Protein AF-F3QP05-F1 (afdb_monomer_lite)

Organism: NCBI:txid762966

Structure (mmCIF, N/CA/C/O backbone):
data_AF-F3QP05-F1
#
_entry.id   AF-F3QP05-F1
#
loop_
_atom_site.group_PDB
_atom_site.id
_atom_site.type_symbol
_atom_site.label_atom_id
_atom_site.label_alt_id
_atom_site.label_comp_id
_atom_site.label_asym_id
_atom_site.label_entity_id
_atom_site.label_seq_id
_atom_site.pdbx_PDB_ins_code
_atom_site.Cartn_x
_atom_site.Cartn_y
_atom_site.Cartn_z
_atom_site.occupancy
_atom_site.B_iso_or_equiv
_atom_site.auth_seq_id
_atom_site.auth_comp_id
_atom_site.auth_asym_id
_atom_site.auth_atom_id
_atom_site.pdbx_PDB_model_num
ATOM 1 N N . MET A 1 1 ? -35.808 9.233 -43.510 1.00 58.47 1 MET A N 1
ATOM 2 C CA . MET A 1 1 ? -35.185 8.151 -44.309 1.00 58.47 1 MET A CA 1
ATOM 3 C C . MET A 1 1 ? -33.652 8.152 -44.242 1.00 58.47 1 MET A C 1
ATOM 5 O O . MET A 1 1 ? -33.121 7.164 -43.761 1.00 58.47 1 MET A O 1
ATOM 9 N N . ARG A 1 2 ? -32.927 9.233 -44.600 1.00 63.34 2 ARG A N 1
ATOM 10 C CA . ARG A 1 2 ? -31.436 9.272 -44.583 1.00 63.34 2 ARG A CA 1
ATOM 11 C C . ARG A 1 2 ? -30.768 8.921 -43.237 1.00 63.34 2 ARG A C 1
ATOM 13 O O . ARG A 1 2 ? -29.932 8.033 -43.202 1.00 63.34 2 ARG A O 1
ATOM 20 N N . LYS A 1 3 ? -31.208 9.514 -42.117 1.00 71.06 3 LYS A N 1
ATOM 21 C CA . LYS A 1 3 ? -30.628 9.239 -40.780 1.00 71.06 3 LYS A CA 1
ATOM 22 C C . LYS A 1 3 ? -30.761 7.779 -40.318 1.00 71.06 3 LYS A C 1
ATOM 24 O O . LYS A 1 3 ? -29.898 7.287 -39.605 1.00 71.06 3 LYS A O 1
ATOM 29 N N . LEU A 1 4 ? -31.840 7.091 -40.701 1.00 75.88 4 LEU A N 1
ATOM 30 C CA . LEU A 1 4 ? -32.051 5.690 -40.323 1.00 75.88 4 LEU A CA 1
ATOM 31 C C . LEU A 1 4 ? -31.128 4.760 -41.121 1.00 75.88 4 LEU A C 1
ATOM 33 O O . LEU A 1 4 ? -30.569 3.829 -40.553 1.00 75.88 4 LEU A O 1
ATOM 37 N N . ALA A 1 5 ? -30.926 5.050 -42.409 1.00 83.38 5 ALA A N 1
ATOM 38 C CA . ALA A 1 5 ? -29.992 4.312 -43.254 1.00 83.38 5 ALA A CA 1
ATOM 39 C C . ALA A 1 5 ? -28.542 4.447 -42.754 1.00 83.38 5 ALA A C 1
ATOM 41 O O . ALA A 1 5 ? -27.845 3.441 -42.647 1.00 83.38 5 ALA A O 1
ATOM 42 N N . ASP A 1 6 ? -28.125 5.650 -42.344 1.00 86.69 6 ASP A N 1
ATOM 43 C CA . ASP A 1 6 ? -26.788 5.877 -41.775 1.00 86.69 6 ASP A CA 1
ATOM 44 C C . ASP A 1 6 ? -26.579 5.121 -40.454 1.00 86.69 6 ASP A C 1
ATOM 46 O O . ASP A 1 6 ? -25.515 4.546 -40.221 1.00 86.69 6 ASP A O 1
ATOM 50 N N . LEU A 1 7 ? -27.598 5.070 -39.588 1.00 82.00 7 LEU A N 1
ATOM 51 C CA . LEU A 1 7 ? -27.528 4.323 -38.328 1.00 82.00 7 LEU A CA 1
ATOM 52 C C . LEU A 1 7 ? -27.462 2.808 -38.550 1.00 82.00 7 LEU A C 1
ATOM 54 O O . LEU A 1 7 ? -26.713 2.124 -37.851 1.00 82.00 7 LEU A O 1
ATOM 58 N N . ILE A 1 8 ? -28.207 2.284 -39.528 1.00 88.50 8 ILE A N 1
ATOM 59 C CA . ILE A 1 8 ? -28.142 0.868 -39.914 1.00 88.50 8 ILE A CA 1
ATOM 60 C C . ILE A 1 8 ? -26.748 0.544 -40.462 1.00 88.50 8 ILE A C 1
ATOM 62 O O . ILE A 1 8 ? -26.125 -0.410 -40.002 1.00 88.50 8 ILE A O 1
ATOM 66 N N . PHE A 1 9 ? -26.206 1.397 -41.333 1.00 88.44 9 PHE A N 1
ATOM 67 C CA . PHE A 1 9 ? -24.859 1.235 -41.876 1.00 88.44 9 PHE A CA 1
ATOM 68 C C . PHE A 1 9 ? -23.779 1.245 -40.779 1.00 88.44 9 PHE A C 1
ATOM 70 O O . PHE A 1 9 ? -22.907 0.377 -40.743 1.00 88.44 9 PHE A O 1
ATOM 77 N N . GLN A 1 10 ? -23.864 2.172 -39.819 1.00 85.25 10 GLN A N 1
ATOM 78 C CA . GLN A 1 10 ? -22.940 2.216 -38.679 1.00 85.25 10 GLN A CA 1
ATOM 79 C C . GLN A 1 10 ? -23.080 1.012 -37.739 1.00 85.25 10 GLN A C 1
ATOM 81 O O . GLN A 1 10 ? -22.086 0.574 -37.154 1.00 85.25 10 GLN A O 1
ATOM 86 N N . ARG A 1 11 ? -24.299 0.494 -37.546 1.00 92.06 11 ARG A N 1
ATOM 87 C CA . ARG A 1 11 ? -24.549 -0.713 -36.745 1.00 92.06 11 ARG A CA 1
ATOM 88 C C . ARG A 1 11 ? -23.919 -1.933 -37.406 1.00 92.06 11 ARG A C 1
ATOM 90 O O . ARG A 1 11 ? -23.270 -2.719 -36.720 1.00 92.06 11 ARG A O 1
ATOM 97 N N . ASP A 1 12 ? -24.105 -2.080 -38.711 1.00 91.62 12 ASP A N 1
ATOM 98 C CA . ASP A 1 12 ? -23.629 -3.244 -39.453 1.00 91.62 12 ASP A CA 1
ATOM 99 C C . ASP A 1 12 ? -22.095 -3.234 -39.544 1.00 91.62 12 ASP A C 1
ATOM 101 O O . ASP A 1 12 ? -21.463 -4.247 -39.243 1.00 91.62 12 ASP A O 1
ATOM 105 N N . ARG A 1 13 ? -21.485 -2.058 -39.759 1.00 91.88 13 ARG A N 1
ATOM 106 C CA . ARG A 1 13 ? -20.028 -1.877 -39.655 1.00 91.88 13 ARG A CA 1
ATOM 107 C C . ARG A 1 13 ? -19.486 -2.250 -38.270 1.00 91.88 13 ARG A C 1
ATOM 109 O O . ARG A 1 13 ? -18.509 -2.988 -38.172 1.00 91.88 13 ARG A O 1
ATOM 116 N N . ARG A 1 14 ? -20.137 -1.795 -37.190 1.00 88.19 14 ARG A N 1
ATOM 117 C CA . ARG A 1 14 ? -19.737 -2.148 -35.814 1.00 88.19 14 ARG A CA 1
ATOM 118 C C . ARG A 1 14 ? -19.881 -3.642 -35.522 1.00 88.19 14 ARG A C 1
ATOM 120 O O . ARG A 1 14 ? -19.048 -4.201 -34.816 1.00 88.19 14 ARG A O 1
ATOM 127 N N . ARG A 1 15 ? -20.909 -4.307 -36.060 1.00 89.12 15 ARG A N 1
ATOM 128 C CA . ARG A 1 15 ? -21.063 -5.769 -35.940 1.00 89.12 15 ARG A CA 1
ATOM 129 C C . ARG A 1 15 ? -19.931 -6.517 -36.635 1.00 89.12 15 ARG A C 1
ATOM 131 O O . ARG A 1 15 ? -19.452 -7.518 -36.107 1.00 89.12 15 ARG A O 1
ATOM 138 N N . GLU A 1 16 ? -19.487 -6.023 -37.783 1.00 92.44 16 GLU A N 1
ATOM 139 C CA . GLU A 1 16 ? -18.373 -6.619 -38.512 1.00 92.44 16 GLU A CA 1
ATOM 140 C C . GLU A 1 16 ? -17.036 -6.433 -37.773 1.00 92.44 16 GLU A C 1
ATOM 142 O O . GLU A 1 16 ? -16.265 -7.385 -37.640 1.00 92.44 16 GLU A O 1
ATOM 147 N N . GLU A 1 17 ? -16.791 -5.244 -37.214 1.00 90.56 17 GLU A N 1
ATOM 148 C CA . GLU A 1 17 ? -15.632 -4.974 -36.350 1.00 90.56 17 GLU A CA 1
ATOM 149 C C . GLU A 1 17 ? -15.640 -5.868 -35.095 1.00 90.56 17 GLU A C 1
ATOM 151 O O . GLU A 1 17 ? -14.623 -6.488 -34.778 1.00 90.56 17 GLU A O 1
ATOM 156 N N . LEU A 1 18 ? -16.796 -6.040 -34.439 1.00 86.94 18 LEU A N 1
ATOM 157 C CA . LEU A 1 18 ? -16.950 -6.964 -33.306 1.00 86.94 18 LEU A CA 1
ATOM 158 C C . LEU A 1 18 ? -16.643 -8.416 -33.692 1.00 86.94 18 LEU A C 1
ATOM 160 O O . LEU A 1 18 ? -15.961 -9.115 -32.943 1.00 86.94 18 LEU A O 1
ATOM 164 N N . SER A 1 19 ? -17.094 -8.865 -34.867 1.00 91.19 19 SER A N 1
ATOM 165 C CA . SER A 1 19 ? -16.792 -10.217 -35.349 1.00 91.19 19 SER A CA 1
ATOM 166 C C . SER A 1 19 ? -15.294 -10.424 -35.594 1.00 91.19 19 SER A C 1
ATOM 168 O O . SER A 1 19 ? -14.780 -11.509 -35.308 1.00 91.19 19 SER A O 1
ATOM 170 N N . LYS A 1 20 ? -14.582 -9.405 -36.096 1.00 91.31 20 LYS A N 1
ATOM 171 C CA . LYS A 1 20 ? -13.124 -9.461 -36.299 1.00 91.31 20 LYS A CA 1
ATOM 172 C C . LYS A 1 20 ? -12.384 -9.554 -34.966 1.00 91.31 20 LYS A C 1
ATOM 174 O O . LYS A 1 20 ? -11.578 -10.464 -34.793 1.00 91.31 20 LYS A O 1
ATOM 179 N N . ILE A 1 21 ? -12.743 -8.705 -34.001 1.00 84.81 21 ILE A N 1
ATOM 180 C CA . ILE A 1 21 ? -12.148 -8.712 -32.656 1.00 84.81 21 ILE A CA 1
ATOM 181 C C . ILE A 1 21 ? -12.400 -10.054 -31.952 1.00 84.81 21 ILE A C 1
ATOM 183 O O . ILE A 1 21 ? -11.487 -10.620 -31.358 1.00 84.81 21 ILE A O 1
ATOM 187 N N . GLN A 1 22 ? -13.609 -10.617 -32.054 1.00 87.00 22 GLN A N 1
ATOM 188 C CA . GLN A 1 22 ? -13.915 -11.932 -31.475 1.00 87.00 22 GLN A CA 1
ATOM 189 C C . GLN A 1 22 ? -13.072 -13.057 -32.089 1.00 87.00 22 GLN A C 1
ATOM 191 O O . GLN A 1 22 ? -12.609 -13.941 -31.364 1.00 87.00 22 GLN A O 1
ATOM 196 N N . LYS A 1 23 ? -12.830 -13.021 -33.407 1.00 89.00 23 LYS A N 1
ATOM 197 C CA . LYS A 1 23 ? -11.932 -13.977 -34.071 1.00 89.00 23 LYS A CA 1
ATOM 198 C C . LYS A 1 23 ? -10.485 -13.806 -33.609 1.00 89.00 23 LYS A C 1
ATOM 200 O O . LYS A 1 23 ? -9.835 -14.807 -33.324 1.00 89.00 23 LYS A O 1
ATOM 205 N N . GLU A 1 24 ? -9.996 -12.574 -33.479 1.00 86.38 24 GLU A N 1
ATOM 206 C CA . GLU A 1 24 ? -8.650 -12.303 -32.956 1.00 86.38 24 GLU A CA 1
ATOM 207 C C . GLU A 1 24 ? -8.486 -12.788 -31.513 1.00 86.38 24 GLU A C 1
ATOM 209 O O . GLU A 1 24 ? -7.515 -13.485 -31.220 1.00 86.38 24 GLU A O 1
ATOM 214 N N . ILE A 1 25 ? -9.461 -12.516 -30.635 1.00 77.88 25 ILE A N 1
ATOM 215 C CA . ILE A 1 25 ? -9.482 -13.038 -29.260 1.00 77.88 25 ILE A CA 1
ATOM 216 C C . ILE A 1 25 ? -9.450 -14.566 -29.277 1.00 77.88 25 ILE A C 1
ATOM 218 O O . ILE A 1 25 ? -8.673 -15.155 -28.532 1.00 77.88 25 ILE A O 1
ATOM 222 N N . SER A 1 26 ? -10.235 -15.224 -30.134 1.00 83.19 26 SER A N 1
ATOM 223 C CA . SER A 1 26 ? -10.251 -16.690 -30.224 1.00 83.19 26 SER A CA 1
ATOM 224 C C . SER A 1 26 ? -8.888 -17.256 -30.643 1.00 83.19 26 SER A C 1
ATOM 226 O O . SER A 1 26 ? -8.376 -18.169 -29.995 1.00 83.19 26 SER A O 1
ATOM 228 N N . VAL A 1 27 ? -8.247 -16.658 -31.651 1.00 83.75 27 VAL A N 1
ATOM 229 C CA . VAL A 1 27 ? -6.908 -17.058 -32.115 1.00 83.75 27 VAL A CA 1
ATOM 230 C C . VAL A 1 27 ? -5.844 -16.811 -31.043 1.00 83.75 27 VAL A C 1
ATOM 232 O O . VAL A 1 27 ? -4.984 -17.664 -30.831 1.00 83.75 27 VAL A O 1
ATOM 235 N N . LEU A 1 28 ? -5.891 -15.675 -30.342 1.00 73.19 28 LEU A N 1
ATOM 236 C CA . LEU A 1 28 ? -4.970 -15.369 -29.242 1.00 73.19 28 LEU A CA 1
ATOM 237 C C . LEU A 1 28 ? -5.177 -16.313 -28.051 1.00 73.19 28 LEU A C 1
ATOM 239 O O . LEU A 1 28 ? -4.202 -16.783 -27.467 1.00 73.19 28 LEU A O 1
ATOM 243 N N . THR A 1 29 ? -6.429 -16.656 -27.743 1.00 70.44 29 THR A N 1
ATOM 244 C CA . THR A 1 29 ? -6.780 -17.621 -26.689 1.00 70.44 29 THR A CA 1
ATOM 245 C C . THR A 1 29 ? -6.253 -19.020 -27.024 1.00 70.44 29 THR A C 1
ATOM 247 O O . THR A 1 29 ? -5.766 -19.708 -26.139 1.00 70.44 29 THR A O 1
ATOM 250 N N . GLN A 1 30 ? -6.270 -19.421 -28.302 1.00 73.94 30 GLN A N 1
ATOM 251 C CA . GLN A 1 30 ? -5.712 -20.702 -28.764 1.00 73.94 30 GLN A CA 1
ATOM 252 C C . GLN A 1 30 ? -4.174 -20.713 -28.838 1.00 73.94 30 GLN A C 1
ATOM 254 O O . GLN A 1 30 ? -3.562 -21.767 -28.689 1.00 73.94 30 GLN A O 1
ATOM 259 N N . LYS A 1 31 ? -3.539 -19.556 -29.082 1.00 71.62 31 LYS A N 1
ATOM 260 C CA . LYS A 1 31 ? -2.071 -19.409 -29.170 1.00 71.62 31 LYS A CA 1
ATOM 261 C C . LYS A 1 31 ? -1.385 -19.207 -27.821 1.00 71.62 31 LYS A C 1
ATOM 263 O O . LYS A 1 31 ? -0.164 -19.315 -27.743 1.00 71.62 31 LYS A O 1
ATOM 268 N N . THR A 1 32 ? -2.146 -18.905 -26.777 1.00 45.09 32 THR A N 1
ATOM 269 C CA . THR A 1 32 ? -1.615 -18.829 -25.419 1.00 45.09 32 THR A CA 1
ATOM 270 C C . THR A 1 32 ? -1.770 -20.220 -24.810 1.00 45.09 32 THR A C 1
ATOM 272 O O . THR A 1 32 ? -2.912 -20.647 -24.636 1.00 45.09 32 THR A O 1
ATOM 275 N N . PRO A 1 33 ? -0.692 -20.967 -24.492 1.00 46.78 33 PRO A N 1
ATOM 276 C CA . PRO A 1 33 ? -0.855 -22.139 -23.645 1.00 46.78 33 PRO A CA 1
ATOM 277 C C . PRO A 1 33 ? -1.531 -21.635 -22.381 1.00 46.78 33 PRO A C 1
ATOM 279 O O . PRO A 1 33 ? -1.084 -20.638 -21.813 1.00 46.78 33 PRO A O 1
ATOM 282 N N . SER A 1 34 ? -2.645 -22.260 -22.011 1.00 42.91 34 SER A N 1
ATOM 283 C CA . SER A 1 34 ? -3.353 -21.983 -20.773 1.00 42.91 34 SER A CA 1
ATOM 284 C C . SER A 1 34 ? -2.322 -21.842 -19.658 1.00 42.91 34 SER A C 1
ATOM 286 O O . SER A 1 34 ? -1.785 -22.837 -19.171 1.00 42.91 34 SER A O 1
ATOM 288 N N . LEU A 1 35 ? -2.027 -20.602 -19.263 1.00 33.72 35 LEU A N 1
ATOM 289 C CA . LEU A 1 35 ? -1.542 -20.319 -17.932 1.00 33.72 35 LEU A CA 1
ATOM 290 C C . LEU A 1 35 ? -2.731 -20.691 -17.062 1.00 33.72 35 LEU A C 1
ATOM 292 O O . LEU A 1 35 ? -3.593 -19.867 -16.765 1.00 33.72 35 LEU A O 1
ATOM 296 N N . ILE A 1 36 ? -2.812 -21.983 -16.752 1.00 33.69 36 ILE A N 1
ATOM 297 C CA . ILE A 1 36 ? -3.513 -22.487 -15.591 1.00 33.69 36 ILE A CA 1
ATOM 298 C C . ILE A 1 36 ? -2.839 -21.733 -14.452 1.00 33.69 36 ILE A C 1
ATOM 300 O O . ILE A 1 36 ? -1.763 -22.101 -13.989 1.00 33.69 36 ILE A O 1
ATOM 304 N N . LEU A 1 37 ? -3.405 -20.577 -14.109 1.00 34.16 37 LEU A N 1
ATOM 305 C CA . LEU A 1 37 ? -3.108 -19.899 -12.867 1.00 34.16 37 LEU A CA 1
ATOM 306 C C . LEU A 1 37 ? -3.450 -20.935 -11.793 1.00 34.16 37 LEU A C 1
ATOM 308 O O . LEU A 1 37 ? -4.617 -21.327 -11.725 1.00 34.16 37 LEU A O 1
ATOM 312 N N . PRO A 1 38 ? -2.491 -21.401 -10.976 1.00 32.00 38 PRO A N 1
ATOM 313 C CA . PRO A 1 38 ? -2.734 -22.450 -9.982 1.00 32.00 38 PRO A CA 1
ATOM 314 C C . PRO A 1 38 ? -3.691 -22.042 -8.849 1.00 32.00 38 PRO A C 1
ATOM 316 O O . PRO A 1 38 ? -3.686 -22.664 -7.800 1.00 32.00 38 PRO A O 1
ATOM 319 N N . PHE A 1 39 ? -4.470 -20.972 -9.010 1.00 39.25 39 PHE A N 1
ATOM 320 C CA . PHE A 1 39 ? -5.187 -20.312 -7.924 1.00 39.25 39 PHE A CA 1
ATOM 321 C C . PHE A 1 39 ? -6.691 -20.137 -8.182 1.00 39.25 39 PHE A C 1
ATOM 323 O O . PHE A 1 39 ? -7.357 -19.441 -7.428 1.00 39.25 39 PHE A O 1
ATOM 330 N N . ALA A 1 40 ? -7.241 -20.725 -9.253 1.00 36.88 40 ALA A N 1
ATOM 331 C CA . ALA A 1 40 ? -8.655 -20.549 -9.606 1.00 36.88 40 ALA A CA 1
ATOM 332 C C . ALA A 1 40 ? -9.582 -21.713 -9.206 1.00 36.88 40 ALA A C 1
ATOM 334 O O . ALA A 1 40 ? -10.788 -21.583 -9.371 1.00 36.88 40 ALA A O 1
ATOM 335 N N . HIS A 1 41 ? -9.073 -22.820 -8.655 1.00 37.97 41 HIS A N 1
ATOM 336 C CA . HIS A 1 41 ? -9.920 -23.894 -8.126 1.00 37.97 41 HIS A CA 1
ATOM 337 C C . HIS A 1 41 ? -9.246 -24.635 -6.973 1.00 37.97 41 HIS A C 1
ATOM 339 O O . HIS A 1 41 ? -8.782 -25.754 -7.146 1.00 37.97 41 HIS A O 1
ATOM 345 N N . GLU A 1 42 ? -9.274 -24.039 -5.786 1.00 29.27 42 GLU A N 1
ATOM 346 C CA . GLU A 1 42 ? -9.410 -24.802 -4.545 1.00 29.27 42 GLU A CA 1
ATOM 347 C C . GLU A 1 42 ? -10.409 -24.054 -3.661 1.00 29.27 42 GLU A C 1
ATOM 349 O O . GLU A 1 42 ? -10.065 -23.114 -2.959 1.00 29.27 42 GLU A O 1
ATOM 354 N N . THR A 1 43 ? -11.684 -24.438 -3.727 1.00 36.62 43 THR A N 1
ATOM 355 C CA . THR A 1 43 ? -12.568 -24.279 -2.567 1.00 36.62 43 THR A CA 1
ATOM 356 C C . THR A 1 43 ? -11.967 -25.120 -1.443 1.00 36.62 43 THR A C 1
ATOM 358 O O . THR A 1 43 ? -11.826 -26.333 -1.650 1.00 36.62 43 THR A O 1
ATOM 361 N N . PRO A 1 44 ? -11.625 -24.547 -0.277 1.00 35.59 44 PRO A N 1
ATOM 362 C CA . PRO A 1 44 ? -11.241 -25.351 0.869 1.00 35.59 44 PRO A CA 1
ATOM 363 C C . PRO A 1 44 ? -12.404 -26.285 1.211 1.00 35.59 44 PRO A C 1
ATOM 365 O O . PRO A 1 44 ? -13.518 -25.843 1.487 1.00 35.59 44 PRO A O 1
ATOM 368 N N . LYS A 1 45 ? -12.156 -27.597 1.138 1.00 34.09 45 LYS A N 1
ATOM 369 C CA . LYS A 1 45 ? -12.995 -28.582 1.823 1.00 34.09 45 LYS A CA 1
ATOM 370 C C . LYS A 1 45 ? -12.984 -28.236 3.306 1.00 34.09 45 LYS A C 1
ATOM 372 O O . LYS A 1 45 ? -11.911 -27.928 3.818 1.00 34.09 45 LYS A O 1
ATOM 377 N N . ASP A 1 46 ? -14.148 -28.339 3.950 1.00 37.50 46 ASP A N 1
ATOM 378 C CA . ASP A 1 46 ? -14.325 -28.308 5.405 1.00 37.50 46 ASP A CA 1
ATOM 379 C C . ASP A 1 46 ? -13.152 -29.005 6.106 1.00 37.50 46 ASP A C 1
ATOM 381 O O . ASP A 1 46 ? -13.066 -30.235 6.162 1.00 37.50 46 ASP A O 1
ATOM 385 N N . ALA A 1 47 ? -12.217 -28.198 6.600 1.00 35.84 47 ALA A N 1
ATOM 386 C CA . ALA A 1 47 ? -11.214 -28.621 7.548 1.00 35.84 47 ALA A CA 1
ATOM 387 C C . ALA A 1 47 ? -11.757 -28.221 8.913 1.00 35.84 47 ALA A C 1
ATOM 389 O O . ALA A 1 47 ? -11.836 -27.043 9.258 1.00 35.84 47 ALA A O 1
ATOM 390 N N . ASP A 1 48 ? -12.198 -29.251 9.621 1.00 34.47 48 ASP A N 1
ATOM 391 C CA . ASP A 1 48 ? -12.603 -29.263 11.015 1.00 34.47 48 ASP A CA 1
ATOM 392 C C . ASP A 1 48 ? -11.846 -28.226 11.865 1.00 34.47 48 ASP A C 1
ATOM 394 O O . ASP A 1 48 ? -10.618 -28.095 11.802 1.00 34.47 48 ASP A O 1
ATOM 398 N N . GLN A 1 49 ? -12.607 -27.467 12.651 1.00 44.19 49 GLN A N 1
ATOM 399 C CA . GLN A 1 49 ? -12.121 -26.375 13.483 1.00 44.19 49 GLN A CA 1
ATOM 400 C C . GLN A 1 49 ? -11.164 -26.902 14.559 1.00 44.19 49 GLN A C 1
ATOM 402 O O . GLN A 1 49 ? -11.575 -27.257 15.663 1.00 44.19 49 GLN A O 1
ATOM 407 N N . GLN A 1 50 ? -9.860 -26.854 14.293 1.00 32.81 50 GLN A N 1
ATOM 408 C CA . GLN A 1 50 ? -8.852 -26.872 15.349 1.00 32.81 50 GLN A CA 1
ATOM 409 C C . GLN A 1 50 ? -8.320 -25.461 15.587 1.00 32.81 50 GLN A C 1
ATOM 411 O O . GLN A 1 50 ? -7.501 -24.920 14.848 1.00 32.81 50 GLN A O 1
ATOM 416 N N . LYS A 1 51 ? -8.810 -24.872 16.680 1.00 33.50 51 LYS A N 1
ATOM 417 C CA . LYS A 1 51 ? -8.283 -23.662 17.321 1.00 33.50 51 LYS A CA 1
ATOM 418 C C . LYS A 1 51 ? -6.754 -23.802 17.475 1.00 33.50 51 LYS A C 1
ATOM 420 O O . LYS A 1 51 ? -6.329 -24.766 18.117 1.00 33.50 51 LYS A O 1
ATOM 425 N N . PRO A 1 52 ? -5.912 -22.889 16.952 1.00 39.50 52 PRO A N 1
ATOM 426 C CA . PRO A 1 52 ? -4.475 -23.071 17.058 1.00 39.50 52 PRO A CA 1
ATOM 427 C C . PRO A 1 52 ? -4.004 -22.891 18.503 1.00 39.50 52 PRO A C 1
ATOM 429 O O . PRO A 1 52 ? -4.096 -21.818 19.102 1.00 39.50 52 PRO A O 1
ATOM 432 N N . SER A 1 53 ? -3.457 -23.982 19.030 1.00 42.56 53 SER A N 1
ATOM 433 C CA . SER A 1 53 ? -2.483 -24.027 20.113 1.00 42.56 53 SER A CA 1
ATOM 434 C C . SER A 1 53 ? -1.323 -23.060 19.853 1.00 42.56 53 SER A C 1
ATOM 436 O O . SER A 1 53 ? -0.872 -22.944 18.716 1.00 42.56 53 SER A O 1
ATOM 438 N N . VAL A 1 54 ? -0.832 -22.417 20.919 1.00 45.62 54 VAL A N 1
ATOM 439 C CA . VAL A 1 54 ? 0.311 -21.482 20.986 1.00 45.62 54 VAL A CA 1
ATOM 440 C C . VAL A 1 54 ? 1.345 -21.725 19.873 1.00 45.62 54 VAL A C 1
ATOM 442 O O . VAL A 1 54 ? 2.193 -22.609 19.973 1.00 45.62 54 VAL A O 1
ATOM 445 N N . SER A 1 55 ? 1.263 -20.944 18.792 1.00 63.16 55 SER A N 1
ATOM 446 C CA . SER A 1 55 ? 2.160 -21.070 17.642 1.00 63.16 55 SER A CA 1
ATOM 447 C C . SER A 1 55 ? 3.577 -20.648 18.033 1.00 63.16 55 SER A C 1
ATOM 449 O O . SER A 1 55 ? 3.767 -19.546 18.558 1.00 63.16 55 SER A O 1
ATOM 451 N N . ALA A 1 56 ? 4.576 -21.485 17.745 1.00 72.50 56 ALA A N 1
ATOM 452 C CA . ALA A 1 56 ? 5.982 -21.115 17.883 1.00 72.50 56 ALA A CA 1
ATOM 453 C C . ALA A 1 56 ? 6.282 -19.789 17.142 1.00 72.50 56 ALA A C 1
ATOM 455 O O . ALA A 1 56 ? 5.668 -19.514 16.105 1.00 72.50 56 ALA A O 1
ATOM 456 N N . PRO A 1 57 ? 7.217 -18.951 17.634 1.00 82.12 57 PRO A N 1
ATOM 457 C CA . PRO A 1 57 ? 7.548 -17.694 16.972 1.00 82.12 57 PRO A CA 1
ATOM 458 C C . PRO A 1 57 ? 8.012 -17.927 15.529 1.00 82.12 57 PRO A C 1
ATOM 460 O O . PRO A 1 57 ? 8.896 -18.746 15.288 1.00 82.12 57 PRO A O 1
ATOM 463 N N . LEU A 1 58 ? 7.462 -17.165 14.578 1.00 86.94 58 LEU A N 1
ATOM 464 C CA . LEU A 1 58 ? 7.853 -17.261 13.169 1.00 86.94 58 LEU A CA 1
ATOM 465 C C . LEU A 1 58 ? 9.357 -17.002 12.982 1.00 86.94 58 LEU A C 1
ATOM 467 O O . LEU A 1 58 ? 9.911 -16.027 13.519 1.00 86.94 58 LEU A O 1
ATOM 471 N N . THR A 1 59 ? 9.999 -17.819 12.146 1.00 92.56 59 THR A N 1
ATOM 472 C CA . THR A 1 59 ? 11.381 -17.595 11.701 1.00 92.56 59 THR A CA 1
ATOM 473 C C . THR A 1 59 ? 11.480 -16.323 10.844 1.00 92.56 59 THR A C 1
ATOM 475 O O . THR A 1 59 ? 10.473 -15.852 10.301 1.00 92.56 59 THR A O 1
ATOM 478 N N . PRO A 1 60 ? 12.677 -15.725 10.683 1.00 91.94 60 PRO A N 1
ATOM 479 C CA . PRO A 1 60 ? 12.854 -14.572 9.799 1.00 91.94 60 PRO A CA 1
ATOM 480 C C . PRO A 1 60 ? 12.338 -14.811 8.371 1.00 91.94 60 PRO A C 1
ATOM 482 O O . PRO A 1 60 ? 11.646 -13.958 7.820 1.00 91.94 60 PRO A O 1
ATOM 485 N N . GLN A 1 61 ? 12.599 -15.986 7.798 1.00 92.94 61 GLN A N 1
ATOM 486 C CA . GLN A 1 61 ? 12.168 -16.357 6.448 1.00 92.94 61 GLN A CA 1
ATOM 487 C C . GLN A 1 61 ? 10.646 -16.517 6.352 1.00 92.94 61 GLN A C 1
ATOM 489 O O . GLN A 1 61 ? 10.047 -16.068 5.373 1.00 92.94 61 GLN A O 1
ATOM 494 N N . GLN A 1 62 ? 10.004 -17.086 7.379 1.00 93.19 62 GLN A N 1
ATOM 495 C CA . GLN A 1 62 ? 8.541 -17.156 7.451 1.00 93.19 62 GLN A CA 1
ATOM 496 C C . GLN A 1 62 ? 7.918 -15.757 7.529 1.00 93.19 62 GLN A C 1
ATOM 498 O O . GLN A 1 62 ? 6.948 -15.484 6.831 1.00 93.19 62 GLN A O 1
ATOM 503 N N . LYS A 1 63 ? 8.512 -14.835 8.300 1.00 92.75 63 LYS A N 1
ATOM 504 C CA . LYS A 1 63 ? 8.055 -13.433 8.366 1.00 92.75 63 LYS A CA 1
ATOM 505 C C . LYS A 1 63 ? 8.182 -12.719 7.022 1.00 92.75 63 LYS A C 1
ATOM 507 O O . LYS A 1 63 ? 7.276 -11.987 6.643 1.00 92.75 63 LYS A O 1
ATOM 512 N N . VAL A 1 64 ? 9.294 -12.919 6.309 1.00 95.38 64 VAL A N 1
ATOM 513 C CA . VAL A 1 64 ? 9.498 -12.347 4.967 1.00 95.38 64 VAL A CA 1
ATOM 514 C C . VAL A 1 64 ? 8.469 -12.897 3.980 1.00 95.38 64 VAL A C 1
ATOM 516 O O . VAL A 1 64 ? 7.906 -12.122 3.212 1.00 95.38 64 VAL A O 1
ATOM 519 N N . SER A 1 65 ? 8.203 -14.203 4.023 1.00 94.25 65 SER A N 1
ATOM 520 C CA . SER A 1 65 ? 7.236 -14.857 3.132 1.00 94.25 65 SER A CA 1
ATOM 521 C C . SER A 1 65 ? 5.816 -14.360 3.399 1.00 94.25 65 SER A C 1
ATOM 523 O O . SER A 1 65 ? 5.168 -13.872 2.479 1.00 94.25 65 SER A O 1
ATOM 525 N N . LEU A 1 66 ? 5.397 -14.335 4.670 1.00 93.25 66 LEU A N 1
ATOM 526 C CA . LEU A 1 66 ? 4.103 -13.791 5.086 1.00 93.25 66 LEU A CA 1
ATOM 527 C C . LEU A 1 66 ? 3.941 -12.323 4.667 1.00 93.25 66 LEU A C 1
ATOM 529 O O . LEU A 1 66 ? 2.918 -11.938 4.108 1.00 93.25 66 LEU A O 1
ATOM 533 N N . PHE A 1 67 ? 4.964 -11.492 4.895 1.00 94.81 67 PHE A N 1
ATOM 534 C CA . PHE A 1 67 ? 4.940 -10.096 4.457 1.00 94.81 67 PHE A CA 1
ATOM 535 C C . PHE A 1 67 ? 4.769 -10.005 2.935 1.00 94.81 67 PHE A C 1
ATOM 537 O O . PHE A 1 67 ? 3.972 -9.213 2.436 1.00 94.81 67 PHE A O 1
ATOM 544 N N . PHE A 1 68 ? 5.526 -10.800 2.180 1.00 94.38 68 PHE A N 1
ATOM 545 C CA . PHE A 1 68 ? 5.446 -10.788 0.726 1.00 94.38 68 PHE A CA 1
ATOM 546 C C . PHE A 1 68 ? 4.052 -11.201 0.240 1.00 94.38 68 PHE A C 1
ATOM 548 O O . PHE A 1 68 ? 3.501 -10.527 -0.619 1.00 94.38 68 PHE A O 1
ATOM 555 N N . GLU A 1 69 ? 3.442 -12.233 0.815 1.00 92.12 69 GLU A N 1
ATOM 556 C CA . GLU A 1 69 ? 2.093 -12.684 0.442 1.00 92.12 69 GLU A CA 1
ATOM 557 C C . GLU A 1 69 ? 1.007 -11.646 0.746 1.00 92.12 69 GLU A C 1
ATOM 559 O O . GLU A 1 69 ? 0.114 -11.428 -0.072 1.00 92.12 69 GLU A O 1
ATOM 564 N N . LEU A 1 70 ? 1.099 -10.964 1.890 1.00 93.31 70 LEU A N 1
ATOM 565 C CA . LEU A 1 70 ? 0.120 -9.953 2.293 1.00 93.31 70 LEU A CA 1
ATOM 566 C C . LEU A 1 70 ? 0.208 -8.679 1.447 1.00 93.31 70 LEU A C 1
ATOM 568 O O . LEU A 1 70 ? -0.817 -8.143 1.034 1.00 93.31 70 LEU A O 1
ATOM 572 N N . PHE A 1 71 ? 1.423 -8.191 1.189 1.00 95.50 71 PHE A N 1
ATOM 573 C CA . PHE A 1 71 ? 1.638 -6.838 0.666 1.00 95.50 71 PHE A CA 1
ATOM 574 C C . PHE A 1 71 ? 2.087 -6.777 -0.796 1.00 95.50 71 PHE A C 1
ATOM 576 O O . PHE A 1 71 ? 2.300 -5.688 -1.338 1.00 95.50 71 PHE A O 1
ATOM 583 N N . LYS A 1 72 ? 2.273 -7.914 -1.470 1.00 92.94 72 LYS A N 1
ATOM 584 C CA . LYS A 1 72 ? 2.652 -7.916 -2.885 1.00 92.94 72 LYS A CA 1
ATOM 585 C C . LYS A 1 72 ? 1.457 -7.537 -3.758 1.00 92.94 72 LYS A C 1
ATOM 587 O O . LYS A 1 72 ? 0.542 -8.328 -3.928 1.00 92.94 72 LYS A O 1
ATOM 592 N N . GLY A 1 73 ? 1.527 -6.362 -4.383 1.00 94.62 73 GLY A N 1
ATOM 593 C CA . GLY A 1 73 ? 0.728 -6.022 -5.561 1.00 94.62 73 GLY A CA 1
ATOM 594 C C . GLY A 1 73 ? 1.346 -6.596 -6.843 1.00 94.62 73 GLY A C 1
ATOM 595 O O . GLY A 1 73 ? 1.456 -7.809 -7.028 1.00 94.62 73 GLY A O 1
ATOM 596 N N . ARG A 1 74 ? 1.798 -5.723 -7.745 1.00 94.94 74 ARG A N 1
ATOM 597 C CA . ARG A 1 74 ? 2.512 -6.095 -8.973 1.00 94.94 74 ARG A CA 1
ATOM 598 C C . ARG A 1 74 ? 3.802 -6.853 -8.663 1.00 94.94 74 ARG A C 1
ATOM 600 O O . ARG A 1 74 ? 4.629 -6.415 -7.867 1.00 94.94 74 ARG A O 1
ATOM 607 N N . GLY A 1 75 ? 3.980 -7.995 -9.327 1.00 94.44 75 GLY A N 1
ATOM 608 C CA . GLY A 1 75 ? 5.196 -8.807 -9.227 1.00 94.44 75 GLY A CA 1
ATOM 609 C C . GLY A 1 75 ? 6.284 -8.425 -10.234 1.00 94.44 75 GLY A C 1
ATOM 610 O O . GLY A 1 75 ? 7.452 -8.721 -10.007 1.00 94.44 75 GLY A O 1
ATOM 611 N N . ASP A 1 76 ? 5.920 -7.763 -11.330 1.00 93.88 76 ASP A N 1
ATOM 612 C CA . ASP A 1 76 ? 6.821 -7.380 -12.423 1.00 93.88 76 ASP A CA 1
ATOM 613 C C . ASP A 1 76 ? 7.612 -6.092 -12.137 1.00 93.88 76 ASP A C 1
ATOM 615 O O . ASP A 1 76 ? 8.594 -5.798 -12.817 1.00 93.88 76 ASP A O 1
ATOM 619 N N . VAL A 1 77 ? 7.198 -5.319 -11.131 1.00 94.94 77 VAL A N 1
ATOM 620 C CA . VAL A 1 77 ? 7.777 -4.012 -10.816 1.00 94.94 77 VAL A CA 1
ATOM 621 C C . VAL A 1 77 ? 7.489 -3.601 -9.376 1.00 94.94 77 VAL A C 1
ATOM 623 O O . VAL A 1 77 ? 6.398 -3.803 -8.850 1.00 94.94 77 VAL A O 1
ATOM 626 N N . PHE A 1 78 ? 8.459 -2.934 -8.762 1.00 96.44 78 PHE A N 1
ATOM 627 C CA . PHE A 1 78 ? 8.304 -2.207 -7.507 1.00 96.44 78 PHE A CA 1
ATOM 628 C C . PHE A 1 78 ? 9.086 -0.892 -7.578 1.00 96.44 78 PHE A C 1
ATOM 630 O O . PHE A 1 78 ? 9.882 -0.675 -8.501 1.00 96.44 78 PHE A O 1
ATOM 637 N N . ALA A 1 79 ? 8.854 -0.002 -6.617 1.00 96.38 79 ALA A N 1
ATOM 638 C CA . ALA A 1 79 ? 9.595 1.244 -6.493 1.00 96.38 79 ALA A CA 1
ATOM 639 C C . ALA A 1 79 ? 10.399 1.294 -5.197 1.00 96.38 79 ALA A C 1
ATOM 641 O O . ALA A 1 79 ? 10.027 0.706 -4.180 1.00 96.38 79 ALA A O 1
ATOM 642 N N . GLU A 1 80 ? 11.499 2.037 -5.236 1.00 95.88 80 GLU A N 1
ATOM 643 C CA . GLU A 1 80 ? 12.263 2.371 -4.042 1.00 95.88 80 GLU A CA 1
ATOM 644 C C . GLU A 1 80 ? 12.209 3.864 -3.788 1.00 95.88 80 GLU A C 1
ATOM 646 O O . GLU A 1 80 ? 12.130 4.695 -4.703 1.00 95.88 80 GLU A O 1
ATOM 651 N N . ARG A 1 81 ? 12.256 4.186 -2.502 1.00 95.12 81 ARG A N 1
ATOM 652 C CA . ARG A 1 81 ? 12.414 5.548 -2.041 1.00 95.12 81 ARG A CA 1
ATOM 653 C C . ARG A 1 81 ? 13.811 6.060 -2.376 1.00 95.12 81 ARG A C 1
ATOM 655 O O . ARG A 1 81 ? 14.794 5.403 -2.050 1.00 95.12 81 ARG A O 1
ATOM 662 N N . TRP A 1 82 ? 13.882 7.265 -2.920 1.00 92.25 82 TRP A N 1
ATOM 663 C CA . TRP A 1 82 ? 15.123 8.008 -3.095 1.00 92.25 82 TRP A CA 1
ATOM 664 C C . TRP A 1 82 ? 15.026 9.382 -2.430 1.00 92.25 82 TRP A C 1
ATOM 666 O O . TRP A 1 82 ? 13.942 9.945 -2.230 1.00 92.25 82 TRP A O 1
ATOM 676 N N . GLU A 1 83 ? 16.190 9.901 -2.078 1.00 92.19 83 GLU A N 1
ATOM 677 C CA . GLU A 1 83 ? 16.395 11.231 -1.518 1.00 92.19 83 GLU A CA 1
ATOM 678 C C . GLU A 1 83 ? 17.493 11.879 -2.358 1.00 92.19 83 GLU A C 1
ATOM 680 O O . GLU A 1 83 ? 18.459 11.211 -2.739 1.00 92.19 83 GLU A O 1
ATOM 685 N N . SER A 1 84 ? 17.299 13.135 -2.748 1.00 90.31 84 SER A N 1
ATOM 686 C CA . SER A 1 84 ? 18.301 13.857 -3.520 1.00 90.31 84 SER A CA 1
ATOM 687 C C . SER A 1 84 ? 19.530 14.079 -2.654 1.00 90.31 84 SER A C 1
ATOM 689 O O . SER A 1 84 ? 19.430 14.535 -1.519 1.00 90.31 84 SER A O 1
ATOM 691 N N . PHE A 1 85 ? 20.701 13.811 -3.224 1.00 87.94 85 PHE A N 1
ATOM 692 C CA . PHE A 1 85 ? 21.968 14.127 -2.576 1.00 87.94 85 PHE A CA 1
ATOM 693 C C . PHE A 1 85 ? 22.162 15.644 -2.391 1.00 87.94 85 PHE A C 1
ATOM 695 O O . PHE A 1 85 ? 22.802 16.073 -1.440 1.00 87.94 85 PHE A O 1
ATOM 702 N N . TYR A 1 86 ? 21.594 16.457 -3.290 1.00 90.88 86 TYR A N 1
ATOM 703 C CA . TYR A 1 86 ? 21.806 17.910 -3.333 1.00 90.88 86 TYR A CA 1
ATOM 704 C C . TYR A 1 86 ? 20.754 18.721 -2.573 1.00 90.88 86 TYR A C 1
ATOM 706 O O . TYR A 1 86 ? 21.008 19.862 -2.207 1.00 90.88 86 TYR A O 1
ATOM 714 N N . ASP A 1 87 ? 19.559 18.164 -2.382 1.00 91.81 87 ASP A N 1
ATOM 715 C CA . ASP A 1 87 ? 18.431 18.862 -1.763 1.00 91.81 87 ASP A CA 1
ATOM 716 C C . ASP A 1 87 ? 17.667 17.878 -0.868 1.00 91.81 87 ASP A C 1
ATOM 718 O O . ASP A 1 87 ? 16.879 17.078 -1.378 1.00 91.81 87 ASP A O 1
ATOM 722 N N . PRO A 1 88 ? 17.872 17.924 0.457 1.00 86.69 88 PRO A N 1
ATOM 723 C CA . PRO A 1 88 ? 17.228 17.007 1.393 1.00 86.69 88 PRO A CA 1
ATOM 724 C C . PRO A 1 88 ? 15.692 17.049 1.367 1.00 86.69 88 PRO A C 1
ATOM 726 O O . PRO A 1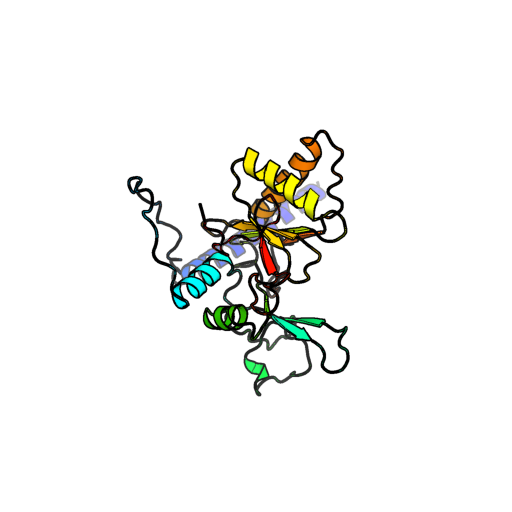 88 ? 15.049 16.097 1.811 1.00 86.69 88 PRO A O 1
ATOM 729 N N . GLN A 1 89 ? 15.085 18.124 0.847 1.00 90.31 89 GLN A N 1
ATOM 730 C CA . GLN A 1 89 ? 13.631 18.226 0.697 1.00 90.31 89 GLN A CA 1
ATOM 731 C C . GLN A 1 89 ? 13.130 17.499 -0.557 1.00 90.31 89 GLN A C 1
ATOM 733 O O . GLN A 1 89 ? 11.963 17.108 -0.619 1.00 90.31 89 GLN A O 1
ATOM 738 N N . LYS A 1 90 ? 14.000 17.257 -1.548 1.00 91.44 90 LYS A N 1
ATOM 739 C CA . LYS A 1 90 ? 13.650 16.516 -2.764 1.00 91.44 90 LYS A CA 1
ATOM 740 C C . LYS A 1 90 ? 13.729 15.026 -2.526 1.00 91.44 90 LYS A C 1
ATOM 742 O O . LYS A 1 90 ? 14.787 14.400 -2.487 1.00 91.44 90 LYS A O 1
ATOM 747 N N . VAL A 1 91 ? 12.546 14.458 -2.412 1.00 93.06 91 VAL A N 1
ATOM 748 C CA . VAL A 1 91 ? 12.320 13.085 -2.014 1.00 93.06 91 VAL A CA 1
ATOM 749 C C . VAL A 1 91 ? 11.291 12.464 -2.947 1.00 93.06 91 VAL A C 1
ATOM 751 O O . VAL A 1 91 ? 10.370 13.139 -3.398 1.00 93.06 91 VAL A O 1
ATOM 754 N N . GLY A 1 92 ? 11.414 11.174 -3.240 1.00 92.31 92 GLY A N 1
ATOM 755 C CA . GLY A 1 92 ? 10.429 10.523 -4.094 1.00 92.31 92 GLY A CA 1
ATOM 756 C C . GLY A 1 92 ? 10.534 9.013 -4.109 1.00 92.31 92 GLY A C 1
ATOM 757 O O . GLY A 1 92 ? 11.287 8.409 -3.341 1.00 92.31 92 GLY A O 1
ATOM 758 N N . TYR A 1 93 ? 9.761 8.417 -5.009 1.00 94.25 93 TYR A N 1
ATOM 759 C CA . TYR A 1 93 ? 9.770 6.989 -5.284 1.00 94.25 93 TYR A CA 1
ATOM 760 C C . TYR A 1 93 ? 9.929 6.777 -6.783 1.00 94.25 93 TYR A C 1
ATOM 762 O O . TYR A 1 93 ? 9.292 7.466 -7.580 1.00 94.25 93 TYR A O 1
ATOM 770 N N . SER A 1 94 ? 10.789 5.838 -7.166 1.00 92.94 94 SER A N 1
ATOM 771 C CA . SER A 1 94 ? 11.043 5.523 -8.573 1.00 92.94 94 SER A CA 1
ATOM 772 C C . SER A 1 94 ? 11.055 4.015 -8.785 1.00 92.94 94 SER A C 1
ATOM 774 O O . SER A 1 94 ? 11.614 3.300 -7.950 1.00 92.94 94 SER A O 1
ATOM 776 N N . PRO A 1 95 ? 10.476 3.512 -9.892 1.00 94.44 95 PRO A N 1
ATOM 777 C CA . PRO A 1 95 ? 10.584 2.102 -10.229 1.00 94.44 95 PRO A CA 1
ATOM 778 C C . PRO A 1 95 ? 12.045 1.717 -10.481 1.00 94.44 95 PRO A C 1
ATOM 780 O O . PRO A 1 95 ? 12.805 2.487 -11.079 1.00 94.44 95 PRO A O 1
ATOM 783 N N . ILE A 1 96 ? 12.425 0.513 -10.055 1.00 92.88 96 ILE A N 1
ATOM 784 C CA . ILE A 1 96 ? 13.778 -0.012 -10.269 1.00 92.88 96 ILE A CA 1
ATOM 785 C C . ILE A 1 96 ? 13.880 -0.630 -11.661 1.00 92.88 96 ILE A C 1
ATOM 787 O O . ILE A 1 96 ? 13.046 -1.441 -12.052 1.00 92.88 96 ILE A O 1
ATOM 791 N N . CYS A 1 97 ? 14.916 -0.251 -12.409 1.00 91.75 97 CYS A N 1
ATOM 792 C CA . CYS A 1 97 ? 15.198 -0.753 -13.751 1.00 91.75 97 CYS A CA 1
ATOM 793 C C . CYS A 1 97 ? 16.544 -1.482 -13.753 1.00 91.75 97 CYS A C 1
ATOM 795 O O . CYS A 1 97 ? 17.547 -0.894 -13.349 1.00 91.75 97 CYS A O 1
ATOM 797 N N . ILE A 1 98 ? 16.569 -2.730 -14.230 1.00 90.44 98 ILE A N 1
ATOM 798 C CA . ILE A 1 98 ? 17.762 -3.595 -14.216 1.00 90.44 98 ILE A CA 1
ATOM 799 C C . ILE A 1 98 ? 18.891 -2.973 -15.044 1.00 90.44 98 ILE A C 1
ATOM 801 O O . ILE A 1 98 ? 20.025 -2.919 -14.591 1.00 90.44 98 ILE A O 1
ATOM 805 N N . LYS A 1 99 ? 18.570 -2.388 -16.205 1.00 88.06 99 LYS A N 1
ATOM 806 C CA . LYS A 1 99 ? 19.567 -1.785 -17.108 1.00 88.06 99 LYS A CA 1
ATOM 807 C C . LYS A 1 99 ? 20.342 -0.616 -16.488 1.00 88.06 99 LYS A C 1
ATOM 809 O O . LYS A 1 99 ? 21.391 -0.239 -17.002 1.00 88.06 99 LYS A O 1
ATOM 814 N N . ARG A 1 100 ? 19.856 0.000 -15.400 1.00 84.25 100 ARG A N 1
ATOM 815 C CA . ARG A 1 100 ? 20.533 1.157 -14.780 1.00 84.25 100 ARG A CA 1
ATOM 816 C C . ARG A 1 100 ? 21.915 0.833 -14.210 1.00 84.25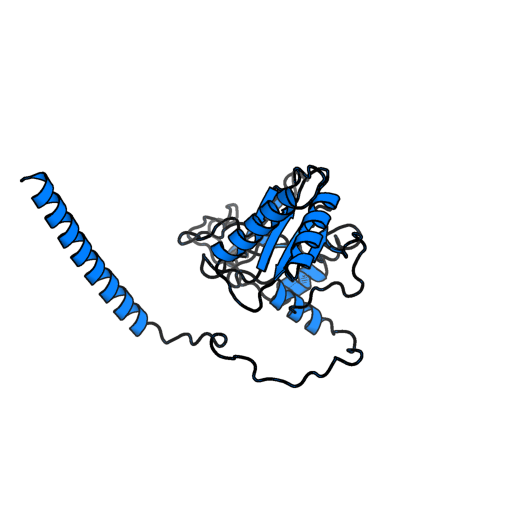 100 ARG A C 1
ATOM 818 O O . ARG A 1 100 ? 22.665 1.767 -13.962 1.00 84.25 100 ARG A O 1
ATOM 825 N N . SER A 1 101 ? 22.274 -0.440 -14.057 1.00 80.19 101 SER A N 1
ATOM 826 C CA . SER A 1 101 ? 23.606 -0.863 -13.612 1.00 80.19 101 SER A CA 1
ATOM 827 C C . SER A 1 101 ? 24.702 -0.811 -14.690 1.00 80.19 101 SER A C 1
ATOM 829 O O . SER A 1 101 ? 25.796 -1.294 -14.430 1.00 80.19 101 SER A O 1
ATOM 831 N N . GLY A 1 102 ? 24.445 -0.237 -15.873 1.00 78.75 102 GLY A N 1
ATOM 832 C CA . GLY A 1 102 ? 25.495 0.027 -16.873 1.00 78.75 102 GLY A CA 1
ATOM 833 C C . GLY A 1 102 ? 25.046 -0.029 -18.334 1.00 78.75 102 GLY A C 1
ATOM 834 O O . GLY A 1 102 ? 25.736 0.478 -19.206 1.00 78.75 102 GLY A O 1
ATOM 835 N N . GLU A 1 103 ? 23.867 -0.583 -18.605 1.00 84.88 103 GLU A N 1
ATOM 836 C CA . GLU A 1 103 ? 23.353 -0.812 -19.967 1.00 84.88 103 GLU A CA 1
ATOM 837 C C . GLU A 1 103 ? 22.243 0.176 -20.359 1.00 84.88 103 GLU A C 1
ATOM 839 O O . GLU A 1 103 ? 21.611 0.057 -21.409 1.00 84.88 103 GLU A O 1
ATOM 844 N N . CYS A 1 104 ? 21.929 1.135 -19.485 1.00 86.81 104 CYS A N 1
ATOM 845 C CA . CYS A 1 104 ? 20.844 2.075 -19.713 1.00 86.81 104 CYS A CA 1
ATOM 846 C C . CYS A 1 104 ? 21.306 3.176 -20.675 1.00 86.81 104 CYS A C 1
ATOM 848 O O . CYS A 1 104 ? 22.180 3.957 -20.299 1.00 86.81 104 CYS A O 1
ATOM 850 N N . PRO A 1 105 ? 20.663 3.348 -21.846 1.00 83.88 105 PRO A N 1
ATOM 851 C CA . PRO A 1 105 ? 20.990 4.444 -22.758 1.00 83.88 105 PRO A CA 1
ATOM 852 C C . PRO A 1 105 ? 20.549 5.814 -22.216 1.00 83.88 105 PRO A C 1
ATOM 854 O O . PRO A 1 105 ? 20.888 6.848 -22.783 1.00 83.88 105 PRO A O 1
ATOM 857 N N . ARG A 1 106 ? 19.752 5.845 -21.135 1.00 82.44 106 ARG A N 1
ATOM 858 C CA . ARG A 1 106 ? 19.202 7.073 -20.535 1.00 82.44 106 ARG A CA 1
ATOM 859 C C . ARG A 1 106 ? 19.301 7.055 -19.001 1.00 82.44 106 ARG A C 1
ATOM 861 O O . ARG A 1 106 ? 18.265 7.101 -18.323 1.00 82.44 106 ARG A O 1
ATOM 868 N N . PRO A 1 107 ? 20.516 6.978 -18.427 1.00 76.50 107 PRO A N 1
ATOM 869 C CA . PRO A 1 107 ? 20.713 6.739 -16.994 1.00 76.50 107 PRO A CA 1
ATOM 870 C C . PRO A 1 107 ? 20.179 7.880 -16.114 1.00 76.50 107 PRO A C 1
ATOM 872 O O . PRO A 1 107 ? 19.739 7.637 -14.992 1.00 76.50 107 PRO A O 1
ATOM 875 N N . TYR A 1 108 ? 20.117 9.099 -16.654 1.00 78.81 108 TYR A N 1
ATOM 876 C CA . TYR A 1 108 ? 19.656 10.298 -15.948 1.00 78.81 108 TYR A CA 1
ATOM 877 C C . TYR A 1 108 ? 18.149 10.590 -16.105 1.00 78.81 108 TYR A C 1
ATOM 879 O O . TYR A 1 108 ? 17.658 11.577 -15.567 1.00 78.81 108 TYR A O 1
ATOM 887 N N . SER A 1 109 ? 17.391 9.746 -16.819 1.00 79.69 109 SER A N 1
ATOM 888 C CA . SER A 1 109 ? 15.950 9.946 -17.074 1.00 79.69 109 SER A CA 1
ATOM 889 C C . SER A 1 109 ? 15.060 9.017 -16.239 1.00 79.69 109 SER A C 1
ATOM 891 O O . SER A 1 109 ? 15.452 7.893 -15.915 1.00 79.69 109 SER A O 1
ATOM 893 N N . PHE A 1 110 ? 13.838 9.442 -15.901 1.00 80.81 110 PHE A N 1
ATOM 894 C CA . PHE A 1 110 ? 12.895 8.616 -15.137 1.00 80.81 110 PHE A CA 1
ATOM 895 C C . PHE A 1 110 ? 12.400 7.400 -15.932 1.00 80.81 110 PHE A C 1
ATOM 897 O O . PHE A 1 110 ? 11.881 7.520 -17.040 1.00 80.81 110 PHE A O 1
ATOM 904 N N . CYS A 1 111 ? 12.462 6.212 -15.322 1.00 85.00 111 CYS A N 1
ATOM 905 C CA . CYS A 1 111 ? 12.041 4.974 -15.982 1.00 85.00 111 CYS A CA 1
ATOM 906 C C . CYS A 1 111 ? 10.517 4.783 -16.074 1.00 85.00 111 CYS A C 1
ATOM 908 O O . CYS A 1 111 ? 10.088 3.826 -16.711 1.00 85.00 111 CYS A O 1
ATOM 910 N N . LYS A 1 112 ? 9.688 5.657 -15.480 1.00 79.56 112 LYS A N 1
ATOM 911 C CA . LYS A 1 112 ? 8.212 5.538 -15.503 1.00 79.56 112 LYS A CA 1
ATOM 912 C C . LYS A 1 112 ? 7.649 5.530 -16.937 1.00 79.56 112 LYS A C 1
ATOM 914 O O . LYS A 1 112 ? 6.818 4.689 -17.258 1.00 79.56 112 LYS A O 1
ATOM 919 N N . ASN A 1 113 ? 8.198 6.374 -17.814 1.00 77.69 113 ASN A N 1
ATOM 920 C CA . ASN A 1 113 ? 7.772 6.521 -19.215 1.00 77.69 113 ASN A CA 1
ATOM 921 C C . ASN A 1 113 ? 8.893 6.184 -20.215 1.00 77.69 113 ASN A C 1
ATOM 923 O O . ASN A 1 113 ? 8.868 6.624 -21.360 1.00 77.69 113 ASN A O 1
ATOM 927 N N . CYS A 1 114 ? 9.912 5.440 -19.783 1.00 84.19 114 CYS A N 1
ATOM 928 C CA . CYS A 1 114 ? 11.030 5.086 -20.651 1.00 84.19 114 CYS A CA 1
ATOM 929 C C . CYS A 1 114 ? 10.608 3.973 -21.634 1.00 84.19 114 CYS A C 1
ATOM 931 O O . CYS A 1 11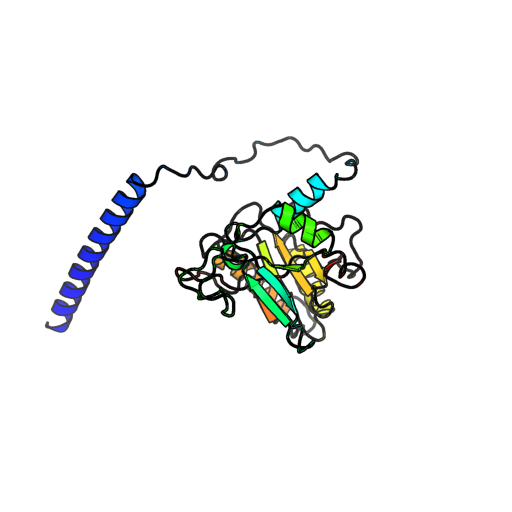4 ? 10.091 2.956 -21.170 1.00 84.19 114 CYS A O 1
ATOM 933 N N . PRO A 1 115 ? 10.826 4.122 -22.956 1.00 83.31 115 PRO A N 1
ATOM 934 C CA . PRO A 1 115 ? 10.502 3.075 -23.930 1.00 83.31 115 PRO A CA 1
ATOM 935 C C . PRO A 1 115 ? 11.392 1.834 -23.764 1.00 83.31 115 PRO A C 1
ATOM 937 O O . PRO A 1 115 ? 10.931 0.719 -23.962 1.00 83.31 115 PRO A O 1
ATOM 940 N N . ASP A 1 116 ? 12.630 2.015 -23.296 1.00 84.44 116 ASP A N 1
ATOM 941 C CA . ASP A 1 116 ? 13.619 0.945 -23.107 1.00 84.44 116 ASP A CA 1
ATOM 942 C C . ASP A 1 116 ? 13.593 0.323 -21.699 1.00 84.44 116 ASP A C 1
ATOM 944 O O . ASP A 1 116 ? 14.532 -0.389 -21.308 1.00 84.44 116 ASP A O 1
ATOM 948 N N . LYS A 1 117 ? 12.554 0.636 -20.909 1.00 87.81 117 LYS A N 1
ATOM 949 C CA . LYS A 1 117 ? 12.417 0.207 -19.513 1.00 87.81 117 LYS A CA 1
ATOM 950 C C . LYS A 1 117 ? 12.464 -1.316 -19.394 1.00 87.81 117 LYS A C 1
ATOM 952 O O . LYS A 1 117 ? 11.792 -2.033 -20.123 1.00 87.81 117 LYS A O 1
ATOM 957 N N . HIS A 1 118 ? 13.227 -1.793 -18.417 1.00 90.62 118 HIS A N 1
ATOM 958 C CA . HIS A 1 118 ? 13.241 -3.191 -18.006 1.00 90.62 118 HIS A CA 1
ATOM 959 C C . HIS A 1 118 ? 13.162 -3.217 -16.483 1.00 90.62 118 HIS A C 1
ATOM 961 O O . HIS A 1 118 ? 14.180 -3.119 -15.792 1.00 90.62 118 HIS A O 1
ATOM 967 N N . TYR A 1 119 ? 11.935 -3.232 -15.961 1.00 93.62 119 TYR A N 1
ATOM 968 C CA . TYR A 1 119 ? 11.724 -3.182 -14.522 1.00 93.62 119 TYR A CA 1
ATOM 969 C C . TYR A 1 119 ? 12.247 -4.438 -13.840 1.00 93.62 119 TYR A C 1
ATOM 971 O O . TYR A 1 119 ? 12.184 -5.535 -14.387 1.00 93.62 119 TYR A O 1
ATOM 979 N N . LYS A 1 120 ? 12.797 -4.249 -12.642 1.00 94.44 120 LYS A N 1
ATOM 980 C CA . LYS A 1 120 ? 13.233 -5.355 -11.803 1.00 94.44 120 LYS A CA 1
ATOM 981 C C . LYS A 1 120 ? 11.995 -6.043 -11.208 1.00 94.44 120 LYS A C 1
ATOM 983 O O . LYS A 1 120 ? 11.228 -5.356 -10.526 1.00 94.44 120 LYS A O 1
ATOM 988 N N . PRO A 1 121 ? 11.833 -7.368 -11.391 1.00 95.12 121 PRO A N 1
ATOM 989 C CA . PRO A 1 121 ? 10.794 -8.126 -10.709 1.00 95.12 121 PRO A CA 1
ATOM 990 C C . PRO A 1 121 ? 10.907 -7.989 -9.192 1.00 95.12 121 PRO A C 1
ATOM 992 O O . PRO A 1 121 ? 12.007 -7.908 -8.636 1.00 95.12 121 PRO A O 1
ATOM 995 N N . PHE A 1 122 ? 9.762 -7.969 -8.522 1.00 95.31 122 PHE A N 1
ATOM 996 C CA . PHE A 1 122 ? 9.686 -7.827 -7.079 1.00 95.31 122 PHE A CA 1
ATOM 997 C C . PHE A 1 122 ? 9.870 -9.181 -6.385 1.00 95.31 122 PHE A C 1
ATOM 999 O O . PHE A 1 122 ? 9.147 -10.136 -6.677 1.00 95.31 122 PHE A O 1
ATOM 1006 N N . THR A 1 123 ? 10.835 -9.273 -5.464 1.00 95.69 123 THR A N 1
ATOM 1007 C CA . THR A 1 123 ? 11.236 -10.544 -4.837 1.00 95.69 123 THR A CA 1
ATOM 1008 C C . THR A 1 123 ? 11.177 -10.503 -3.305 1.00 95.69 123 THR A C 1
ATOM 1010 O O . THR A 1 123 ? 11.297 -9.425 -2.715 1.00 95.69 123 THR A O 1
ATOM 1013 N N . PRO A 1 124 ? 11.105 -11.664 -2.621 1.00 96.19 124 PRO A N 1
ATOM 1014 C CA . PRO A 1 124 ? 11.210 -11.732 -1.159 1.00 96.19 124 PRO A CA 1
ATOM 1015 C C . PRO A 1 124 ? 12.491 -11.096 -0.596 1.00 96.19 124 PRO A C 1
ATOM 1017 O O . PRO A 1 124 ? 12.477 -10.517 0.488 1.00 96.19 124 PRO A O 1
ATOM 1020 N N . LYS A 1 125 ? 13.598 -11.111 -1.353 1.00 96.38 125 LYS A N 1
ATOM 1021 C CA . LYS A 1 125 ? 14.840 -10.428 -0.957 1.00 96.38 125 LYS A CA 1
ATOM 1022 C C . LYS A 1 125 ? 14.650 -8.913 -0.854 1.00 96.38 125 LYS A C 1
ATOM 1024 O O . LYS A 1 125 ? 15.241 -8.271 0.007 1.00 96.38 125 LYS A O 1
ATOM 1029 N N . ASP A 1 126 ? 13.816 -8.316 -1.704 1.00 96.56 126 ASP A N 1
ATOM 1030 C CA . ASP A 1 126 ? 13.525 -6.883 -1.625 1.00 96.56 126 ASP A CA 1
ATOM 1031 C C . ASP A 1 126 ? 12.731 -6.537 -0.351 1.00 96.56 126 ASP A C 1
ATOM 1033 O O . ASP A 1 126 ? 13.002 -5.500 0.260 1.00 96.56 126 ASP A O 1
ATOM 1037 N N . ILE A 1 127 ? 11.833 -7.430 0.088 1.00 96.50 127 ILE A N 1
ATOM 1038 C CA . ILE A 1 127 ? 11.132 -7.340 1.381 1.00 96.50 127 ILE A CA 1
ATOM 1039 C C . ILE A 1 127 ? 12.095 -7.480 2.551 1.00 96.50 127 ILE A C 1
ATOM 1041 O O . ILE A 1 127 ? 12.057 -6.669 3.471 1.00 96.50 127 ILE A O 1
ATOM 1045 N N . GLU A 1 128 ? 12.992 -8.461 2.519 1.00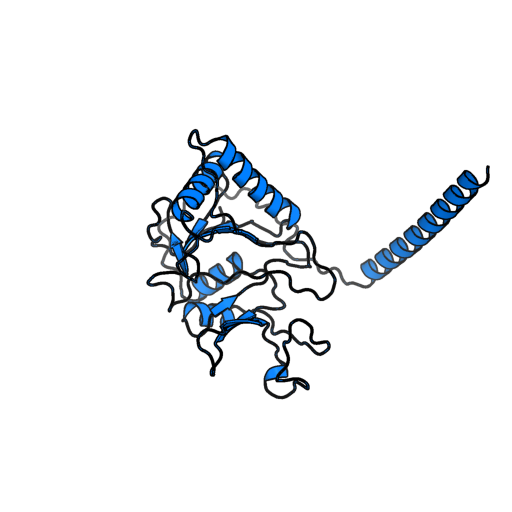 97.44 128 GLU A N 1
ATOM 1046 C CA . GLU A 1 128 ? 13.997 -8.625 3.569 1.00 97.44 128 GLU A CA 1
ATOM 1047 C C . GLU A 1 128 ? 14.808 -7.332 3.758 1.00 97.44 128 GLU A C 1
ATOM 1049 O O . GLU A 1 128 ? 14.906 -6.803 4.864 1.00 97.44 128 GLU A O 1
ATOM 1054 N N . GLN A 1 129 ? 15.315 -6.752 2.668 1.00 97.94 129 GLN A N 1
ATOM 1055 C CA . GLN A 1 129 ? 16.068 -5.496 2.716 1.00 97.94 129 GLN A CA 1
ATOM 1056 C C . GLN A 1 129 ? 15.224 -4.305 3.212 1.00 97.94 129 GLN A C 1
ATOM 1058 O O . GLN A 1 129 ? 15.755 -3.395 3.856 1.00 97.94 129 GLN A O 1
ATOM 1063 N N . HIS A 1 130 ? 13.917 -4.303 2.943 1.00 97.56 130 HIS A N 1
ATOM 1064 C CA . HIS A 1 130 ? 12.983 -3.325 3.498 1.00 97.56 130 HIS A CA 1
ATOM 1065 C C . HIS A 1 130 ? 12.823 -3.480 5.017 1.00 97.56 130 HIS A C 1
ATOM 1067 O O . HIS A 1 130 ? 13.011 -2.519 5.772 1.00 97.56 130 HIS A O 1
ATOM 1073 N N . LEU A 1 131 ? 12.554 -4.704 5.473 1.00 96.25 131 LEU A N 1
ATOM 1074 C CA . LEU A 1 131 ? 12.356 -5.049 6.881 1.00 96.25 131 LEU A CA 1
ATOM 1075 C C . LEU A 1 131 ? 13.634 -4.918 7.715 1.00 96.25 131 LEU A C 1
ATOM 1077 O O . LEU A 1 131 ? 13.547 -4.683 8.918 1.00 96.25 131 LEU A O 1
ATOM 1081 N N . LEU A 1 132 ? 14.813 -5.023 7.096 1.00 96.69 132 LEU A N 1
ATOM 1082 C CA . LEU A 1 132 ? 16.109 -4.720 7.714 1.00 96.69 132 LEU A CA 1
ATOM 1083 C C . LEU A 1 132 ? 16.415 -3.216 7.760 1.00 96.69 132 LEU A C 1
ATOM 1085 O O . LEU A 1 132 ? 17.307 -2.788 8.490 1.00 96.69 132 LEU A O 1
ATOM 1089 N N . GLY A 1 133 ? 15.657 -2.401 7.027 1.00 95.81 133 GLY A N 1
ATOM 1090 C CA . GLY A 1 133 ? 15.819 -0.953 6.978 1.00 95.81 133 GLY A CA 1
ATOM 1091 C C . GLY A 1 133 ? 16.891 -0.456 6.007 1.00 95.81 133 GLY A C 1
ATOM 1092 O O . GLY A 1 133 ? 17.233 0.731 6.039 1.00 95.81 133 GLY A O 1
ATOM 1093 N N . ASN A 1 134 ? 17.410 -1.339 5.152 1.00 97.00 134 ASN A N 1
ATOM 1094 C CA . ASN A 1 134 ? 18.428 -1.015 4.151 1.00 97.00 134 ASN A CA 1
ATOM 1095 C C . ASN A 1 134 ? 17.839 -0.190 3.004 1.00 97.00 134 ASN A C 1
ATOM 1097 O O . ASN A 1 134 ? 18.514 0.675 2.456 1.00 97.00 134 ASN A O 1
ATOM 1101 N N . LYS A 1 135 ? 16.555 -0.399 2.698 1.00 95.62 135 LYS A N 1
ATOM 1102 C CA . LYS A 1 135 ? 15.794 0.413 1.744 1.00 95.62 135 LYS A CA 1
ATOM 1103 C C . LYS A 1 135 ? 14.358 0.640 2.200 1.00 95.62 135 LYS A C 1
ATOM 1105 O O . LYS A 1 135 ? 13.885 0.042 3.165 1.00 95.62 135 LYS A O 1
ATOM 1110 N N . THR A 1 136 ? 13.653 1.531 1.511 1.00 97.19 136 THR A N 1
ATOM 1111 C CA . THR A 1 136 ? 12.197 1.673 1.635 1.00 97.19 136 THR A CA 1
ATOM 1112 C C . THR A 1 136 ? 11.581 1.244 0.316 1.00 97.19 136 THR A C 1
ATOM 1114 O O . THR A 1 136 ? 11.839 1.871 -0.710 1.00 97.19 136 THR A O 1
ATOM 1117 N N . VAL A 1 137 ? 10.803 0.167 0.359 1.00 97.56 137 VAL A N 1
ATOM 1118 C CA . VAL A 1 137 ? 10.139 -0.421 -0.799 1.00 97.56 137 VAL A CA 1
ATOM 1119 C C . VAL A 1 137 ? 8.698 0.059 -0.826 1.00 97.56 137 VAL A C 1
ATOM 1121 O O . VAL A 1 137 ? 8.072 0.279 0.212 1.00 97.56 137 VAL A O 1
ATOM 1124 N N . VAL A 1 138 ? 8.197 0.237 -2.036 1.00 96.25 138 VAL A N 1
ATOM 1125 C CA . VAL A 1 138 ? 6.840 0.663 -2.335 1.00 96.25 138 VAL A CA 1
ATOM 1126 C C . VAL A 1 138 ? 6.290 -0.269 -3.404 1.00 96.25 138 VAL A C 1
ATOM 1128 O O . VAL A 1 138 ? 6.998 -0.615 -4.356 1.00 96.25 138 VAL A O 1
ATOM 1131 N N . THR A 1 139 ? 5.036 -0.676 -3.246 1.00 97.12 139 THR A N 1
ATOM 1132 C CA . THR A 1 139 ? 4.361 -1.573 -4.185 1.00 97.12 139 THR A CA 1
ATOM 1133 C C . THR A 1 139 ? 3.353 -0.817 -5.046 1.00 97.12 139 THR A C 1
ATOM 1135 O O . THR A 1 139 ? 2.790 0.197 -4.628 1.00 97.12 139 THR A O 1
ATOM 1138 N N . TYR A 1 140 ? 3.134 -1.322 -6.258 1.00 97.00 140 TYR A N 1
ATOM 1139 C CA . TYR A 1 140 ? 2.035 -0.911 -7.124 1.00 97.00 140 TYR A CA 1
ATOM 1140 C C . TYR A 1 140 ? 0.902 -1.929 -6.938 1.00 97.00 140 TYR A C 1
ATOM 1142 O O . TYR A 1 140 ? 1.112 -3.093 -7.270 1.00 97.00 140 TYR A O 1
ATOM 1150 N N . PRO A 1 141 ? -0.275 -1.560 -6.412 1.00 96.62 141 PRO A N 1
ATOM 1151 C CA . PRO A 1 141 ? -1.315 -2.523 -6.038 1.00 96.62 141 PRO A CA 1
ATOM 1152 C C . PRO A 1 141 ? -2.057 -3.150 -7.231 1.00 96.62 141 PRO A C 1
ATOM 1154 O O . PRO A 1 141 ? -2.600 -4.242 -7.087 1.00 96.62 141 PRO A O 1
ATOM 1157 N N . LEU A 1 142 ? -2.079 -2.497 -8.403 1.00 96.00 142 LEU A N 1
ATOM 1158 C CA . LEU A 1 142 ? -2.856 -2.952 -9.566 1.00 96.00 142 LEU A CA 1
ATOM 1159 C C . LEU A 1 142 ? -2.160 -4.060 -10.359 1.00 96.00 142 LEU A C 1
ATOM 1161 O O . LEU A 1 142 ? -1.322 -3.808 -11.227 1.00 96.00 142 LEU A O 1
ATOM 1165 N N . VAL A 1 143 ? -2.575 -5.295 -10.103 1.00 94.62 143 VAL A N 1
ATOM 1166 C CA . VAL A 1 143 ? -2.196 -6.503 -10.836 1.00 94.62 143 VAL A CA 1
ATOM 1167 C C . VAL A 1 143 ? -3.019 -6.608 -12.121 1.00 94.62 143 VAL A C 1
ATOM 1169 O O . VAL A 1 143 ? -4.232 -6.383 -12.130 1.00 94.62 143 VAL A O 1
ATOM 1172 N N . ASN A 1 144 ? -2.350 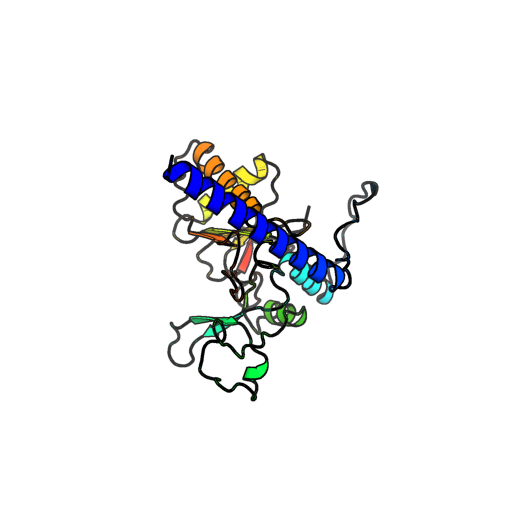-6.926 -13.234 1.00 93.44 144 ASN A N 1
ATOM 1173 C CA . ASN A 1 144 ? -2.955 -7.035 -14.570 1.00 93.44 144 ASN A CA 1
ATOM 1174 C C . ASN A 1 144 ? -3.803 -5.808 -14.963 1.00 93.44 144 ASN A C 1
ATOM 1176 O O . ASN A 1 144 ? -4.775 -5.917 -15.706 1.00 93.44 144 ASN A O 1
ATOM 1180 N N . GLY A 1 145 ? -3.447 -4.640 -14.417 1.00 95.12 145 GLY A N 1
ATOM 1181 C CA . GLY A 1 145 ? -4.081 -3.359 -14.700 1.00 95.12 145 GLY A CA 1
ATOM 1182 C C . GLY A 1 145 ? -5.473 -3.151 -14.106 1.00 95.12 145 GLY A C 1
ATOM 1183 O O . GLY A 1 145 ? -6.016 -2.082 -14.334 1.00 95.12 145 GLY A O 1
ATOM 1184 N N . ARG A 1 146 ? -6.068 -4.105 -13.374 1.00 96.75 146 ARG A N 1
ATOM 1185 C CA . ARG A 1 146 ? -7.461 -3.957 -12.893 1.00 96.75 146 ARG A CA 1
ATOM 1186 C C . ARG A 1 146 ? -7.843 -4.728 -11.631 1.00 96.75 146 ARG A C 1
ATOM 1188 O O . ARG A 1 146 ? -8.984 -4.623 -11.188 1.00 96.75 146 ARG A O 1
ATOM 1195 N N . TYR A 1 147 ? -6.938 -5.538 -11.092 1.00 97.94 147 TYR A N 1
ATOM 1196 C CA . TYR A 1 147 ? -7.189 -6.333 -9.894 1.00 97.94 147 TYR A CA 1
ATOM 1197 C C . TYR A 1 147 ? -6.223 -5.943 -8.781 1.00 97.94 147 TYR A C 1
ATOM 1199 O O . TYR A 1 147 ? -5.118 -5.481 -9.064 1.00 97.94 147 TYR A O 1
ATOM 1207 N N . CYS A 1 148 ? -6.598 -6.154 -7.526 1.00 97.81 148 CYS A N 1
ATOM 1208 C CA . CYS A 1 148 ? -5.715 -5.931 -6.387 1.00 97.81 148 CYS A CA 1
ATOM 1209 C C . CYS A 1 148 ? -5.927 -6.998 -5.295 1.00 97.81 148 CYS A C 1
ATOM 1211 O O . CYS A 1 148 ? -7.031 -7.521 -5.155 1.00 97.81 148 CYS A O 1
ATOM 1213 N N . PRO A 1 149 ? -4.874 -7.355 -4.535 1.00 97.25 149 PRO A N 1
ATOM 1214 C CA . PRO A 1 149 ? -4.975 -8.279 -3.398 1.00 97.25 149 PRO A CA 1
ATOM 1215 C C . PRO A 1 149 ? -5.320 -7.574 -2.077 1.00 97.25 149 PRO A C 1
ATOM 1217 O O . PRO A 1 149 ? -5.572 -8.222 -1.065 1.00 97.25 149 PRO A O 1
ATOM 1220 N N . PHE A 1 150 ? -5.309 -6.243 -2.072 1.00 98.19 150 PHE A N 1
ATOM 1221 C CA . PHE A 1 150 ? -5.683 -5.402 -0.943 1.00 98.19 150 PHE A CA 1
ATOM 1222 C C . PHE A 1 150 ? -6.157 -4.035 -1.446 1.00 98.19 150 PHE A C 1
ATOM 1224 O O . PHE A 1 150 ? -5.917 -3.663 -2.602 1.00 98.19 150 PHE A O 1
ATOM 1231 N N . VAL A 1 151 ? -6.783 -3.275 -0.556 1.00 98.56 151 VAL A N 1
ATOM 1232 C CA . VAL A 1 151 ? -7.111 -1.859 -0.736 1.00 98.56 151 VAL A CA 1
ATOM 1233 C C . VAL A 1 151 ? -6.708 -1.083 0.515 1.00 98.56 151 VAL A C 1
ATOM 1235 O O . VAL A 1 151 ? -6.669 -1.637 1.615 1.00 98.56 151 VAL A O 1
ATOM 1238 N N . VAL A 1 152 ? -6.350 0.185 0.334 1.00 98.56 152 VAL A N 1
ATOM 1239 C CA . VAL A 1 152 ? -5.924 1.073 1.414 1.00 98.56 152 VAL A CA 1
ATOM 1240 C C . VAL A 1 152 ? -6.726 2.362 1.363 1.00 98.56 152 VAL A C 1
ATOM 1242 O O . VAL A 1 152 ? -6.758 3.014 0.321 1.00 98.56 152 VAL A O 1
ATOM 1245 N N . ILE A 1 153 ? -7.339 2.741 2.480 1.00 98.44 153 ILE A N 1
ATOM 1246 C CA . ILE A 1 153 ? -7.840 4.104 2.691 1.00 98.44 153 ILE A CA 1
ATOM 1247 C C . ILE A 1 153 ? -6.689 4.907 3.294 1.00 98.44 153 ILE A C 1
ATOM 1249 O O . ILE A 1 153 ? -6.149 4.526 4.334 1.00 98.44 153 ILE A O 1
ATOM 1253 N N . ASP A 1 154 ? -6.287 5.969 2.607 1.00 97.88 154 ASP A N 1
ATOM 1254 C CA . ASP A 1 154 ? -5.197 6.858 2.992 1.00 97.88 154 ASP A CA 1
ATOM 1255 C C . ASP A 1 154 ? -5.786 8.104 3.657 1.00 97.88 154 ASP A C 1
ATOM 1257 O O . ASP A 1 154 ? -6.565 8.838 3.037 1.00 97.88 154 ASP A O 1
ATOM 1261 N N . LEU A 1 155 ? -5.457 8.288 4.934 1.00 96.88 155 LEU A N 1
ATOM 1262 C CA . LEU A 1 155 ? -5.875 9.425 5.738 1.00 96.88 155 LEU A CA 1
ATOM 1263 C C . LEU A 1 155 ? -4.652 10.282 6.069 1.00 96.88 155 LEU A C 1
ATOM 1265 O O . LEU A 1 155 ? -3.743 9.816 6.762 1.00 96.88 155 LEU A O 1
ATOM 1269 N N . ASP A 1 156 ? -4.659 11.532 5.628 1.00 92.81 156 ASP A N 1
ATOM 1270 C CA . ASP A 1 156 ? -3.617 12.525 5.887 1.00 92.81 156 ASP A CA 1
ATOM 1271 C C . ASP A 1 156 ? -4.213 13.728 6.643 1.00 92.81 156 ASP A C 1
ATOM 1273 O O . ASP A 1 156 ? -5.418 13.824 6.824 1.00 92.81 156 ASP A O 1
ATOM 1277 N N . GLU A 1 157 ? -3.365 14.649 7.100 1.00 85.69 157 GLU A N 1
ATOM 1278 C CA . GLU A 1 157 ? -3.764 15.863 7.836 1.00 85.69 157 GLU A CA 1
ATOM 1279 C C . GLU A 1 157 ? -4.276 15.644 9.276 1.00 85.69 157 GLU A C 1
ATOM 1281 O O . GLU A 1 157 ? -4.163 14.564 9.876 1.00 85.69 157 GLU A O 1
ATOM 1286 N N . ASP A 1 158 ? -4.724 16.750 9.875 1.00 74.94 158 ASP A N 1
ATOM 1287 C CA . ASP A 1 158 ? -5.199 16.809 11.247 1.00 74.94 158 ASP A CA 1
ATOM 1288 C C . ASP A 1 158 ? -6.530 16.040 11.370 1.00 74.94 158 ASP A C 1
ATOM 1290 O O . ASP A 1 158 ? -7.399 16.105 10.509 1.00 74.94 158 ASP A O 1
ATOM 1294 N N . ASP A 1 159 ? -6.660 15.284 12.461 1.00 86.56 159 ASP A N 1
ATOM 1295 C CA . ASP A 1 159 ? -7.778 14.386 12.808 1.00 86.56 159 ASP A CA 1
ATOM 1296 C C . ASP A 1 159 ? -7.816 12.972 12.192 1.00 86.56 159 ASP A C 1
ATOM 1298 O O . ASP A 1 159 ? -8.659 12.155 12.573 1.00 86.56 159 ASP A O 1
ATOM 1302 N N . CYS A 1 160 ? -6.806 12.586 11.400 1.00 91.50 160 CYS A N 1
ATOM 1303 C CA . CYS A 1 160 ? -6.698 11.229 10.830 1.00 91.50 160 CYS A CA 1
ATOM 1304 C C . CYS A 1 160 ? -6.838 10.082 11.844 1.00 91.50 160 CYS A C 1
ATOM 1306 O O . CYS A 1 160 ? -7.270 8.981 11.508 1.00 91.50 160 CYS A O 1
ATOM 1308 N N . ARG A 1 161 ? -6.500 10.327 13.114 1.00 92.25 161 ARG A N 1
ATOM 1309 C CA . ARG A 1 161 ? -6.635 9.368 14.219 1.00 92.25 161 ARG A CA 1
ATOM 1310 C C . ARG A 1 161 ? -8.081 9.073 14.600 1.00 92.25 161 ARG A C 1
ATOM 1312 O O . ARG A 1 161 ? -8.367 7.921 14.926 1.00 92.25 161 ARG A O 1
ATOM 1319 N N . ASN A 1 162 ? -8.949 10.080 14.622 1.00 91.56 162 ASN A N 1
ATOM 1320 C CA . ASN A 1 162 ? -10.356 9.886 14.971 1.00 91.56 162 ASN A CA 1
ATOM 1321 C C . ASN A 1 162 ? -11.120 9.341 13.766 1.00 91.56 162 ASN A C 1
ATOM 1323 O O . ASN A 1 162 ? -11.844 8.357 13.920 1.00 91.56 162 ASN A O 1
ATOM 1327 N N . ASP A 1 163 ? -10.843 9.868 12.573 1.00 93.31 163 ASP A N 1
ATOM 1328 C CA . ASP A 1 163 ? -11.406 9.376 11.311 1.00 93.31 163 ASP A CA 1
ATOM 1329 C C . ASP A 1 163 ? -11.065 7.893 11.083 1.00 93.31 163 ASP A C 1
ATOM 1331 O O . ASP A 1 163 ? -11.941 7.081 10.775 1.00 93.31 163 ASP A O 1
ATOM 1335 N N . ALA A 1 164 ? -9.818 7.485 11.352 1.00 95.06 164 ALA A N 1
ATOM 1336 C CA . ALA A 1 164 ? -9.413 6.083 11.270 1.00 95.06 164 ALA A CA 1
ATOM 1337 C C . ALA A 1 164 ? -10.194 5.167 12.221 1.00 95.06 164 ALA A C 1
ATOM 1339 O O . ALA A 1 164 ? -10.554 4.050 11.847 1.00 95.06 164 ALA A O 1
ATOM 1340 N N . LYS A 1 165 ? -10.441 5.619 13.457 1.00 93.75 165 LYS A N 1
ATOM 1341 C CA . LYS A 1 165 ? -11.208 4.849 14.447 1.00 93.75 165 LYS A CA 1
ATOM 1342 C C . LYS A 1 165 ? -12.669 4.735 14.042 1.00 93.75 165 LYS A C 1
ATOM 1344 O O . LYS A 1 165 ? -13.214 3.642 14.104 1.00 93.75 165 LYS A O 1
ATOM 1349 N N . ALA A 1 166 ? -13.265 5.830 13.579 1.00 92.94 166 ALA A N 1
ATOM 1350 C CA . ALA A 1 166 ? -14.634 5.864 13.086 1.00 92.94 166 ALA A CA 1
ATOM 1351 C C . ALA A 1 166 ? -14.848 4.868 11.932 1.00 92.94 166 ALA A C 1
ATOM 1353 O O . ALA A 1 166 ? -15.784 4.065 11.967 1.00 92.94 166 ALA A O 1
ATOM 1354 N N . ILE A 1 167 ? -13.939 4.860 10.949 1.00 94.94 167 ILE A N 1
ATOM 1355 C CA . ILE A 1 167 ? -13.991 3.912 9.829 1.00 94.94 167 ILE A CA 1
ATOM 1356 C C . ILE A 1 167 ? -13.765 2.474 10.314 1.00 94.94 167 ILE A C 1
ATOM 1358 O O . ILE A 1 167 ? -14.472 1.570 9.868 1.00 94.94 167 ILE A O 1
ATOM 1362 N N . LEU A 1 168 ? -12.822 2.244 11.237 1.00 95.44 168 LEU A N 1
ATOM 1363 C CA . LEU A 1 168 ? -12.578 0.915 11.808 1.00 95.44 168 LEU A CA 1
ATOM 1364 C C . LEU A 1 168 ? -13.813 0.380 12.549 1.00 95.44 168 LEU A C 1
ATOM 1366 O O . LEU A 1 168 ? -14.207 -0.758 12.319 1.00 95.44 168 LEU A O 1
ATOM 1370 N N . GLU A 1 169 ? -14.460 1.196 13.384 1.00 93.44 169 GLU A N 1
ATOM 1371 C CA . GLU A 1 169 ? -15.697 0.830 14.087 1.00 93.44 169 GLU A CA 1
ATOM 1372 C C . GLU A 1 169 ? -16.837 0.516 13.112 1.00 93.44 169 GLU A C 1
ATOM 1374 O O . GLU A 1 169 ? -17.616 -0.413 13.335 1.00 93.44 169 GLU A O 1
ATOM 1379 N N . CYS A 1 170 ? -16.945 1.274 12.016 1.00 93.94 170 CYS A N 1
ATOM 1380 C CA . CYS A 1 170 ? -17.896 0.969 10.954 1.00 93.94 170 CYS A CA 1
ATOM 1381 C C . CYS A 1 170 ? -17.569 -0.381 10.299 1.00 93.94 170 CYS A C 1
ATOM 1383 O O . CYS A 1 170 ? -18.456 -1.223 10.176 1.00 93.94 170 CYS A O 1
ATOM 1385 N N . ALA A 1 171 ? -16.310 -0.624 9.928 1.00 95.50 171 ALA A N 1
ATOM 1386 C CA . ALA A 1 171 ? -15.880 -1.887 9.332 1.00 95.50 171 ALA A CA 1
ATOM 1387 C C . ALA A 1 171 ? -16.163 -3.088 10.255 1.00 95.50 171 ALA A C 1
ATOM 1389 O O . ALA A 1 171 ? -16.728 -4.084 9.800 1.00 95.50 171 ALA A O 1
ATOM 1390 N N . GLU A 1 172 ? -15.882 -2.963 11.558 1.00 94.19 172 GLU A N 1
ATOM 1391 C CA . GLU A 1 172 ? -16.170 -3.991 12.569 1.00 94.19 172 GLU A CA 1
ATOM 1392 C C . GLU A 1 172 ? -17.670 -4.334 12.639 1.00 94.19 172 GLU A C 1
ATOM 1394 O O . GLU A 1 172 ? -18.025 -5.512 12.679 1.00 94.19 172 GLU A O 1
ATOM 1399 N N . LYS A 1 173 ? -18.570 -3.339 12.577 1.00 92.88 173 LYS A N 1
ATOM 1400 C CA . LYS A 1 173 ? -20.032 -3.571 12.577 1.00 92.88 173 LYS A CA 1
ATOM 1401 C C . LYS A 1 173 ? -20.516 -4.396 11.386 1.00 92.88 173 LYS A C 1
ATOM 1403 O O . LYS A 1 173 ? -21.506 -5.113 11.511 1.00 92.88 173 LYS A O 1
ATOM 1408 N N . PHE A 1 174 ? -19.844 -4.278 10.245 1.00 93.75 174 PHE A N 1
ATOM 1409 C CA . PHE A 1 174 ? -20.160 -5.030 9.030 1.00 93.75 174 PHE A CA 1
ATOM 1410 C C . PHE A 1 174 ? -19.309 -6.299 8.874 1.00 93.75 174 PHE A C 1
ATOM 1412 O O . PHE A 1 174 ? -19.412 -6.969 7.849 1.00 93.75 174 PHE A O 1
ATOM 1419 N N . GLY A 1 175 ? -18.489 -6.644 9.874 1.00 95.06 175 GLY A N 1
ATOM 1420 C CA . GLY A 1 175 ? -17.638 -7.832 9.839 1.00 95.06 175 GLY A CA 1
ATOM 1421 C C . GLY A 1 175 ? -16.534 -7.762 8.782 1.00 95.06 175 GLY A C 1
ATOM 1422 O O . GLY A 1 175 ? -16.150 -8.795 8.246 1.00 95.06 175 GLY A O 1
ATOM 1423 N N . ILE A 1 176 ? -16.048 -6.562 8.450 1.00 95.88 176 ILE A N 1
ATOM 1424 C CA . ILE A 1 176 ? -14.981 -6.351 7.464 1.00 95.88 176 ILE A CA 1
ATOM 1425 C C . ILE A 1 176 ? -13.639 -6.222 8.202 1.00 95.88 176 ILE A C 1
ATOM 1427 O O . ILE A 1 176 ? -13.441 -5.238 8.922 1.00 95.88 176 ILE A O 1
ATOM 1431 N N . PRO A 1 177 ? -12.688 -7.160 8.019 1.00 95.88 177 PRO A N 1
ATOM 1432 C CA . PRO A 1 177 ? -11.364 -7.056 8.622 1.00 95.88 177 PRO A CA 1
ATOM 1433 C C . PRO A 1 177 ? -10.579 -5.867 8.056 1.00 95.88 177 PRO A C 1
ATOM 1435 O O . PRO A 1 177 ? -10.260 -5.813 6.866 1.00 95.88 177 PRO A O 1
ATOM 1438 N N . ALA A 1 178 ? -10.237 -4.918 8.926 1.00 97.06 178 ALA A N 1
ATOM 1439 C CA . ALA A 1 178 ? -9.462 -3.733 8.585 1.00 97.06 178 ALA A CA 1
ATOM 1440 C C . ALA A 1 178 ? -8.318 -3.512 9.586 1.00 97.06 178 ALA A C 1
ATOM 1442 O O . ALA A 1 178 ? -8.442 -3.775 10.785 1.00 97.06 178 ALA A O 1
ATOM 1443 N N . TYR A 1 179 ? -7.178 -3.023 9.095 1.00 97.38 179 TYR A N 1
ATOM 1444 C CA . TYR A 1 179 ? -5.950 -2.907 9.882 1.00 97.38 179 TYR A CA 1
ATOM 1445 C C . TYR A 1 179 ? -5.354 -1.511 9.775 1.00 97.38 179 TYR A C 1
ATOM 1447 O O . TYR A 1 179 ? -4.962 -1.068 8.698 1.00 97.38 179 TYR A O 1
ATOM 1455 N N . LEU A 1 180 ? -5.232 -0.841 10.919 1.00 97.44 180 LEU A N 1
ATOM 1456 C CA . LEU A 1 180 ? -4.653 0.493 11.004 1.00 97.44 180 LEU A CA 1
ATOM 1457 C C . LEU A 1 180 ? -3.126 0.427 11.003 1.00 97.44 180 LEU A C 1
ATOM 1459 O O . LEU A 1 180 ? -2.527 -0.277 11.818 1.00 97.44 180 LEU A O 1
ATOM 1463 N N . GLU A 1 181 ? -2.493 1.210 10.140 1.00 97.19 181 GLU A N 1
ATOM 1464 C CA . GLU A 1 181 ? -1.054 1.459 10.129 1.00 97.19 181 GLU A CA 1
ATOM 1465 C C . GLU A 1 181 ? -0.796 2.958 10.268 1.00 97.19 181 GLU A C 1
ATOM 1467 O O . GLU A 1 181 ? -1.303 3.759 9.489 1.00 97.19 181 GLU A O 1
ATOM 1472 N N . ILE A 1 182 ? 0.050 3.347 11.225 1.00 96.38 182 ILE A N 1
ATOM 1473 C CA . ILE A 1 182 ? 0.640 4.690 11.203 1.00 96.38 182 ILE A CA 1
ATOM 1474 C C . ILE A 1 182 ? 1.548 4.747 9.980 1.00 96.38 182 ILE A C 1
ATOM 1476 O O . ILE A 1 182 ? 2.527 3.995 9.929 1.00 96.38 182 ILE A O 1
ATOM 1480 N N . SER A 1 183 ? 1.257 5.643 9.036 1.00 95.56 183 SER A N 1
ATOM 1481 C CA . SER A 1 183 ? 1.934 5.683 7.741 1.00 95.56 183 SER A CA 1
ATOM 1482 C C . SER A 1 183 ? 3.438 5.913 7.891 1.00 95.56 183 SER A C 1
ATOM 1484 O O . SER A 1 183 ? 3.946 6.343 8.933 1.00 95.56 183 SER A O 1
ATOM 1486 N N . ARG A 1 184 ? 4.209 5.667 6.826 1.00 94.69 184 ARG A N 1
ATOM 1487 C CA . ARG A 1 184 ? 5.671 5.860 6.843 1.00 94.69 184 ARG A CA 1
ATOM 1488 C C . ARG A 1 184 ? 6.082 7.260 7.316 1.00 94.69 184 ARG A C 1
ATOM 1490 O O . ARG A 1 184 ? 7.110 7.387 7.994 1.00 94.69 184 ARG A O 1
ATOM 1497 N N . SER A 1 185 ? 5.340 8.305 6.935 1.00 92.12 185 SER A N 1
ATOM 1498 C CA . SER A 1 185 ? 5.639 9.690 7.328 1.00 92.12 185 SER A CA 1
ATOM 1499 C C . SER A 1 185 ? 5.469 9.901 8.836 1.00 92.12 185 SER A C 1
ATOM 1501 O O . SER A 1 185 ? 6.195 10.712 9.411 1.00 92.12 185 SER A O 1
ATOM 1503 N N . GLY A 1 186 ? 4.605 9.108 9.476 1.00 93.25 186 GLY A N 1
ATOM 1504 C CA . GLY A 1 186 ? 4.185 9.264 10.866 1.00 93.25 186 GLY A CA 1
ATOM 1505 C C . GLY A 1 186 ? 3.066 10.288 11.052 1.00 93.25 186 GLY A C 1
ATOM 1506 O O . GLY A 1 186 ? 2.671 10.525 12.189 1.00 93.25 186 GLY A O 1
ATOM 1507 N N . LYS A 1 187 ? 2.596 10.910 9.962 1.00 92.94 187 LYS A N 1
ATOM 1508 C CA . LYS A 1 187 ? 1.594 11.984 9.989 1.00 92.94 187 LYS A CA 1
ATOM 1509 C C . LYS A 1 187 ? 0.191 11.517 9.609 1.00 92.94 187 LYS A C 1
ATOM 1511 O O . LYS A 1 187 ? -0.758 12.108 10.089 1.00 92.94 187 LYS A O 1
ATOM 1516 N N . GLY A 1 188 ? 0.096 10.473 8.790 1.00 95.44 188 GLY A N 1
ATOM 1517 C CA . GLY A 1 188 ? -1.170 9.909 8.333 1.00 95.44 188 GLY A CA 1
ATOM 1518 C C . GLY A 1 188 ? -1.412 8.500 8.870 1.00 95.44 188 GLY A C 1
ATOM 1519 O O . GLY A 1 188 ? -0.537 7.892 9.507 1.00 95.44 188 GLY A O 1
ATOM 1520 N N . ILE A 1 189 ? -2.591 7.966 8.571 1.00 97.00 189 ILE A N 1
ATOM 1521 C CA . ILE A 1 189 ? -2.990 6.590 8.861 1.00 97.00 189 ILE A CA 1
ATOM 1522 C C . ILE A 1 189 ? -3.447 5.920 7.571 1.00 97.00 189 ILE A C 1
ATOM 1524 O O . ILE A 1 189 ? -4.274 6.442 6.836 1.00 97.00 189 ILE A O 1
ATOM 1528 N N . HIS A 1 190 ? -2.939 4.717 7.338 1.00 98.06 190 HIS A N 1
ATOM 1529 C CA . HIS A 1 190 ? -3.465 3.822 6.324 1.00 98.06 190 HIS A CA 1
ATOM 1530 C C . HIS A 1 190 ? -4.403 2.804 6.975 1.00 98.06 190 HIS A C 1
ATOM 1532 O O . HIS A 1 190 ? -4.044 2.172 7.974 1.00 98.06 190 HIS A O 1
ATOM 1538 N N . ILE A 1 191 ? -5.574 2.594 6.380 1.00 98.31 191 ILE A N 1
ATOM 1539 C CA . ILE A 1 191 ? -6.490 1.507 6.739 1.00 98.31 191 ILE A CA 1
ATOM 1540 C C . ILE A 1 191 ? -6.391 0.442 5.655 1.00 98.31 191 ILE A C 1
ATOM 1542 O O . ILE A 1 191 ? -6.862 0.644 4.538 1.00 98.31 191 ILE A O 1
ATOM 1546 N N . TRP A 1 192 ? -5.759 -0.679 5.980 1.00 98.50 192 TRP A N 1
ATOM 1547 C CA . TRP A 1 192 ? -5.548 -1.793 5.062 1.00 98.50 192 TRP A CA 1
ATOM 1548 C C . TRP A 1 192 ? -6.696 -2.797 5.159 1.00 98.50 192 TRP A C 1
ATOM 1550 O O . TRP A 1 192 ? -7.024 -3.240 6.259 1.00 98.50 192 TRP A O 1
ATOM 1560 N N . ILE A 1 193 ? -7.244 -3.206 4.017 1.00 98.38 193 ILE A N 1
ATOM 1561 C CA . ILE A 1 193 ? -8.175 -4.335 3.889 1.00 98.38 193 ILE A CA 1
ATOM 1562 C C . ILE A 1 193 ? -7.538 -5.332 2.921 1.00 98.38 193 ILE A C 1
ATOM 1564 O O . ILE A 1 193 ? -7.192 -4.970 1.794 1.00 98.38 193 ILE A O 1
ATOM 1568 N N . PHE A 1 194 ? -7.349 -6.572 3.369 1.00 97.44 194 PHE A N 1
ATOM 1569 C CA . PHE A 1 194 ? -6.739 -7.642 2.577 1.00 97.44 194 PHE A CA 1
ATOM 1570 C C . PHE A 1 194 ? -7.810 -8.598 2.072 1.00 97.44 194 PHE A C 1
ATOM 1572 O O . PHE A 1 194 ? -8.751 -8.911 2.793 1.00 97.44 194 PHE A O 1
ATOM 1579 N N . PHE A 1 195 ? -7.630 -9.092 0.853 1.00 96.25 195 PHE A N 1
ATOM 1580 C CA . PHE A 1 195 ? -8.514 -10.080 0.252 1.00 96.25 195 PHE A CA 1
ATOM 1581 C C . PHE A 1 195 ? -7.814 -11.440 0.187 1.00 96.25 195 PHE A C 1
ATOM 1583 O O . PHE A 1 195 ? -6.586 -11.526 0.084 1.00 96.25 195 PHE A O 1
ATOM 1590 N N . GLU A 1 196 ? -8.593 -12.520 0.228 1.00 91.62 196 GLU A N 1
ATOM 1591 C CA . GLU A 1 196 ? -8.069 -13.884 0.097 1.00 91.62 196 GLU A CA 1
ATOM 1592 C C . GLU A 1 196 ? -7.392 -14.101 -1.271 1.00 91.62 196 GLU A C 1
ATOM 1594 O O . GLU A 1 196 ? -6.342 -14.740 -1.367 1.00 91.62 196 GLU A O 1
ATOM 1599 N N . GLY A 1 197 ? -7.931 -13.467 -2.316 1.00 92.75 197 GLY A N 1
ATOM 1600 C CA . GLY A 1 197 ? -7.408 -13.491 -3.678 1.00 92.75 197 GLY A CA 1
ATOM 1601 C C . GLY A 1 197 ? -7.413 -12.120 -4.353 1.00 92.75 197 GLY A C 1
ATOM 1602 O O . GLY A 1 197 ? -7.505 -11.075 -3.715 1.00 92.75 197 GLY A O 1
ATOM 1603 N N . LEU A 1 198 ? -7.298 -12.122 -5.681 1.00 96.62 198 LEU A N 1
ATOM 1604 C CA . LEU A 1 198 ? -7.403 -10.904 -6.479 1.00 96.62 198 LEU A CA 1
ATOM 1605 C C . LEU A 1 198 ? -8.872 -10.515 -6.658 1.00 96.62 198 LEU A C 1
ATOM 1607 O O . LEU A 1 198 ? -9.640 -11.264 -7.258 1.00 96.62 198 LEU A O 1
ATOM 1611 N N . VAL A 1 199 ? -9.234 -9.316 -6.210 1.00 97.88 199 VAL A N 1
ATOM 1612 C CA . VAL A 1 199 ? -10.553 -8.715 -6.458 1.00 97.88 199 VAL A CA 1
ATOM 1613 C C . VAL A 1 199 ? -10.439 -7.604 -7.492 1.00 97.88 199 VAL A C 1
ATOM 1615 O O . VAL A 1 199 ? -9.344 -7.091 -7.742 1.00 97.88 199 VAL A O 1
ATOM 1618 N N . SER A 1 200 ? -11.550 -7.224 -8.126 1.00 98.44 200 SER A N 1
ATOM 1619 C CA . SER A 1 200 ? -11.528 -6.079 -9.036 1.00 98.44 200 SER A CA 1
ATOM 1620 C C . SER A 1 200 ? -11.245 -4.797 -8.245 1.00 98.44 200 SER A C 1
ATOM 1622 O O . SER A 1 200 ? -11.811 -4.575 -7.174 1.00 98.44 200 SER A O 1
ATOM 1624 N N . ALA A 1 201 ? -10.366 -3.940 -8.767 1.00 98.06 201 ALA A N 1
ATOM 1625 C CA . ALA A 1 201 ? -10.033 -2.678 -8.109 1.00 98.06 201 ALA A CA 1
ATOM 1626 C C . ALA A 1 201 ? -11.263 -1.774 -7.961 1.00 98.06 201 ALA A C 1
ATOM 1628 O O . ALA A 1 201 ? -11.386 -1.057 -6.974 1.00 98.06 201 ALA A O 1
ATOM 1629 N N . LYS A 1 202 ? -12.205 -1.875 -8.906 1.00 98.44 202 LYS A N 1
ATOM 1630 C CA . LYS A 1 202 ? -13.498 -1.197 -8.846 1.00 98.44 202 LYS A CA 1
ATOM 1631 C C . LYS A 1 202 ? -14.310 -1.620 -7.621 1.00 98.44 202 LYS A C 1
ATOM 1633 O O . LYS A 1 202 ? -14.776 -0.758 -6.884 1.00 98.44 202 LYS A O 1
ATOM 1638 N N . ASP A 1 203 ? -14.468 -2.922 -7.393 1.00 98.44 203 ASP A N 1
ATOM 1639 C CA . ASP A 1 203 ? -15.272 -3.425 -6.272 1.00 98.44 203 ASP A CA 1
ATOM 1640 C C . ASP A 1 203 ? -14.584 -3.138 -4.933 1.00 98.44 203 ASP A C 1
ATOM 1642 O O . ASP A 1 203 ? -15.238 -2.736 -3.974 1.00 98.44 203 ASP A O 1
ATOM 1646 N N . ALA A 1 204 ? -13.253 -3.253 -4.885 1.00 98.44 204 ALA A N 1
ATOM 1647 C CA . ALA A 1 204 ? -12.471 -2.893 -3.705 1.00 98.44 204 ALA A CA 1
ATOM 1648 C C . ALA A 1 204 ? -12.610 -1.405 -3.342 1.00 98.44 204 ALA A C 1
ATOM 1650 O O . ALA A 1 204 ? -12.753 -1.062 -2.170 1.00 98.44 204 ALA A O 1
ATOM 1651 N N . ARG A 1 205 ? -12.608 -0.511 -4.339 1.00 98.19 205 ARG A N 1
ATOM 1652 C CA . ARG A 1 205 ? -12.853 0.921 -4.121 1.00 98.19 205 ARG A CA 1
ATOM 1653 C C . ARG A 1 205 ? -14.291 1.196 -3.698 1.00 98.19 205 ARG A C 1
ATOM 1655 O O . ARG A 1 205 ? -14.488 1.943 -2.749 1.00 98.19 205 ARG A O 1
ATOM 1662 N N . LEU A 1 206 ? -15.268 0.545 -4.330 1.00 98.19 206 LEU A N 1
ATOM 1663 C CA . LEU A 1 206 ? -16.680 0.683 -3.969 1.00 98.19 206 LEU A CA 1
ATOM 1664 C C . LEU A 1 206 ? -16.947 0.249 -2.520 1.00 98.19 206 LEU A C 1
ATOM 1666 O O . LEU A 1 206 ? -17.736 0.892 -1.828 1.00 98.19 206 LEU A O 1
ATOM 1670 N N . LEU A 1 207 ? -16.273 -0.804 -2.044 1.00 98.12 207 LEU A N 1
ATOM 1671 C CA . LEU A 1 207 ? -16.294 -1.212 -0.638 1.00 98.12 207 LEU A CA 1
ATOM 1672 C C . LEU A 1 207 ? -15.817 -0.074 0.277 1.00 98.12 207 LEU A C 1
ATOM 1674 O O . LEU A 1 207 ? -16.511 0.275 1.231 1.00 98.12 207 LEU A O 1
ATOM 1678 N N . CYS A 1 208 ? -14.662 0.523 -0.022 1.00 97.94 208 CYS A N 1
ATOM 1679 C CA . CYS A 1 208 ? -14.121 1.639 0.755 1.00 97.94 208 CYS A CA 1
ATOM 1680 C C . CYS A 1 208 ? -15.021 2.882 0.707 1.00 97.94 208 CYS A C 1
ATOM 1682 O O . CYS A 1 208 ? -15.316 3.443 1.759 1.00 97.94 208 CYS A O 1
ATOM 1684 N N . ASP A 1 209 ? -15.509 3.274 -0.472 1.00 96.56 209 ASP A N 1
ATOM 1685 C CA . ASP A 1 209 ? -16.440 4.400 -0.637 1.00 96.56 209 ASP A CA 1
ATOM 1686 C C . ASP A 1 209 ? -17.726 4.179 0.178 1.00 96.56 209 ASP A C 1
ATOM 1688 O O . ASP A 1 209 ? -18.231 5.094 0.835 1.00 96.56 209 ASP A O 1
ATOM 1692 N N . SER A 1 210 ? -18.232 2.941 0.192 1.00 95.75 210 SER A N 1
ATOM 1693 C CA . SER A 1 210 ? -19.405 2.564 0.984 1.00 95.75 210 SER A CA 1
ATOM 1694 C C . SER A 1 210 ? -19.125 2.653 2.483 1.00 95.75 210 SER A C 1
ATOM 1696 O O . SER A 1 210 ? -19.945 3.199 3.215 1.00 95.75 210 SER A O 1
ATOM 1698 N N . LEU A 1 211 ? -17.965 2.176 2.950 1.00 94.88 211 LEU A N 1
ATOM 1699 C CA . LEU A 1 211 ? -17.551 2.299 4.353 1.00 94.88 211 LEU A CA 1
ATOM 1700 C C . LEU A 1 211 ? -17.431 3.760 4.792 1.00 94.88 211 LEU A C 1
ATOM 1702 O O . LEU A 1 211 ? -17.939 4.118 5.852 1.00 94.88 211 LEU A O 1
ATOM 1706 N N . ILE A 1 212 ? -16.806 4.606 3.972 1.00 94.06 212 ILE A N 1
ATOM 1707 C CA . ILE A 1 212 ? -16.663 6.047 4.224 1.00 94.06 212 ILE A CA 1
ATOM 1708 C C . ILE A 1 212 ? -18.050 6.693 4.333 1.00 94.06 212 ILE A C 1
ATOM 1710 O O . ILE A 1 212 ? -18.361 7.331 5.339 1.00 94.06 212 ILE A O 1
ATOM 1714 N N . THR A 1 213 ? -18.923 6.434 3.357 1.00 92.50 213 THR A N 1
ATOM 1715 C CA . THR A 1 213 ? -20.298 6.962 3.327 1.00 92.50 213 THR A CA 1
ATOM 1716 C C . THR A 1 213 ? -21.116 6.499 4.536 1.00 92.50 213 THR A C 1
ATOM 1718 O O . THR A 1 213 ? -21.838 7.280 5.153 1.00 92.50 213 THR A O 1
ATOM 1721 N N . LEU A 1 214 ? -21.023 5.219 4.903 1.00 91.62 214 LEU A N 1
ATOM 1722 C CA . LEU A 1 214 ? -21.721 4.676 6.069 1.00 91.62 214 LEU A CA 1
ATOM 1723 C C . LEU A 1 214 ? -21.188 5.276 7.371 1.00 91.62 214 LEU A C 1
ATOM 1725 O O . LEU A 1 214 ? -21.984 5.591 8.252 1.00 91.62 214 LEU A O 1
ATOM 1729 N N . THR A 1 215 ? -19.877 5.492 7.471 1.00 91.56 215 THR A N 1
ATOM 1730 C CA . THR A 1 215 ? -19.243 6.119 8.638 1.00 91.56 215 THR A CA 1
ATOM 1731 C C . THR A 1 215 ? -19.768 7.541 8.844 1.00 91.56 215 THR A C 1
ATOM 1733 O O . THR A 1 215 ? -20.202 7.868 9.950 1.00 91.56 215 THR A O 1
ATOM 1736 N N . GLN A 1 216 ? -19.832 8.344 7.775 1.00 88.44 216 GLN A N 1
ATOM 1737 C CA . GLN A 1 216 ? -20.384 9.708 7.812 1.00 88.44 216 GLN A CA 1
ATOM 1738 C C . GLN A 1 216 ? -21.863 9.736 8.227 1.00 88.44 216 GLN A C 1
ATOM 1740 O O . GLN A 1 216 ? -22.292 10.649 8.924 1.00 88.44 216 GLN A O 1
ATOM 1745 N N . ASN A 1 217 ? -22.644 8.726 7.828 1.00 83.12 217 ASN A N 1
ATOM 1746 C CA . ASN A 1 217 ? -24.084 8.675 8.097 1.00 83.12 217 ASN A CA 1
ATOM 1747 C C . ASN A 1 217 ? -24.457 8.058 9.459 1.00 83.12 217 ASN A C 1
ATOM 1749 O O . ASN A 1 217 ? -25.546 8.321 9.972 1.00 83.12 217 ASN A O 1
ATOM 1753 N N . GLN A 1 218 ? -23.621 7.182 10.028 1.00 70.50 218 GLN A N 1
ATOM 1754 C CA . GLN A 1 218 ? -23.964 6.411 11.232 1.00 70.50 218 GLN A CA 1
ATOM 1755 C C . GLN A 1 218 ? -23.540 7.069 12.544 1.00 70.50 218 GLN A C 1
ATOM 1757 O O . GLN A 1 218 ? -24.163 6.816 13.581 1.00 70.50 218 GLN A O 1
ATOM 1762 N N . ILE A 1 219 ? -22.465 7.854 12.544 1.00 59.50 219 ILE A N 1
ATOM 1763 C CA . ILE A 1 219 ? -21.971 8.455 13.779 1.00 59.50 219 ILE A CA 1
ATOM 1764 C C . ILE A 1 219 ? -22.813 9.705 14.035 1.00 59.50 219 ILE A C 1
ATOM 1766 O O . ILE A 1 219 ? -22.841 10.631 13.241 1.00 59.50 219 ILE A O 1
ATOM 1770 N N . ARG A 1 220 ? -23.531 9.741 15.163 1.00 51.53 220 ARG A N 1
ATOM 1771 C CA . ARG A 1 220 ? -24.346 10.892 15.617 1.00 51.53 220 ARG A CA 1
ATOM 1772 C C . ARG A 1 220 ? -23.516 12.137 15.987 1.00 51.53 220 ARG A C 1
ATOM 1774 O O . ARG A 1 220 ? -24.019 13.047 16.636 1.00 51.53 220 ARG A O 1
ATOM 1781 N N . MET A 1 221 ? -22.246 12.143 15.612 1.00 52.62 221 MET A N 1
ATOM 1782 C CA . MET A 1 221 ? -21.346 13.282 15.619 1.00 52.62 221 MET A CA 1
ATOM 1783 C C . MET A 1 221 ? -21.080 13.577 14.150 1.00 52.62 221 MET A C 1
ATOM 1785 O O . MET A 1 221 ? -20.809 12.641 13.408 1.00 52.62 221 MET A O 1
ATOM 1789 N N . GLU A 1 222 ? -21.172 14.833 13.727 1.00 53.81 222 GLU A N 1
ATOM 1790 C CA . GLU A 1 222 ? -20.796 15.276 12.380 1.00 53.81 222 GLU A CA 1
ATOM 1791 C C . GLU A 1 222 ? -19.300 15.002 12.131 1.00 53.81 222 GLU A C 1
ATOM 1793 O O . GLU A 1 222 ? -18.463 15.898 12.205 1.00 53.81 222 GLU A O 1
ATOM 1798 N N . VAL A 1 223 ? -18.931 13.742 11.891 1.00 64.12 223 VAL A N 1
ATOM 1799 C CA . VAL A 1 223 ? -17.581 13.362 11.490 1.00 64.12 223 VAL A CA 1
ATOM 1800 C C . VAL A 1 223 ? -17.481 13.721 10.016 1.00 64.12 223 VAL A C 1
ATOM 1802 O O . VAL A 1 223 ? -18.029 13.037 9.153 1.00 64.12 223 VAL A O 1
ATOM 1805 N N . SER A 1 224 ? -16.811 14.834 9.732 1.00 72.06 224 SER A N 1
ATOM 1806 C CA . SER A 1 224 ? -16.578 15.320 8.370 1.00 72.06 224 SER A CA 1
ATOM 1807 C C . SER A 1 224 ? -15.750 14.337 7.532 1.00 72.06 224 SER A C 1
ATOM 1809 O O . SER A 1 224 ? -15.814 14.399 6.304 1.00 72.06 224 SER A O 1
ATOM 1811 N N . LEU A 1 225 ? -15.002 13.427 8.179 1.00 83.56 225 LEU A N 1
ATOM 1812 C CA . LEU A 1 225 ? -13.912 12.652 7.580 1.00 83.56 225 LEU A CA 1
ATOM 1813 C C . LEU A 1 225 ? -12.950 13.565 6.804 1.00 83.56 225 LEU A C 1
ATOM 1815 O O . LEU A 1 225 ? -12.545 13.258 5.681 1.00 83.56 225 LEU A O 1
ATOM 1819 N N . SER A 1 226 ? -12.634 14.732 7.377 1.00 86.62 226 SER A N 1
ATOM 1820 C CA . SER A 1 226 ? -11.817 15.757 6.718 1.00 86.62 226 SER A CA 1
ATOM 1821 C C . SER A 1 226 ? -10.398 15.293 6.420 1.00 86.62 226 SER A C 1
ATOM 1823 O O . SER A 1 226 ? -9.759 15.869 5.546 1.00 86.62 226 SER A O 1
ATOM 1825 N N . SER A 1 227 ? -9.920 14.250 7.102 1.00 92.12 227 SER A N 1
ATOM 1826 C CA . SER A 1 227 ? -8.588 13.701 6.882 1.00 92.12 227 SER A CA 1
ATOM 1827 C C . SER A 1 227 ? -8.514 12.752 5.671 1.00 92.12 227 SER A C 1
ATOM 1829 O O . SER A 1 227 ? -7.472 12.145 5.434 1.00 92.12 227 SER A O 1
ATOM 1831 N N . PHE A 1 228 ? -9.618 12.484 4.963 1.00 94.75 228 PHE A N 1
ATOM 1832 C CA . PHE A 1 228 ? -9.619 11.554 3.830 1.00 94.75 228 PHE A CA 1
ATOM 1833 C C . PHE A 1 228 ? -8.881 12.139 2.618 1.00 94.75 228 PHE A C 1
ATOM 1835 O O . PHE A 1 228 ? -9.323 13.125 2.034 1.00 94.75 228 PHE A O 1
ATOM 1842 N N . ASP A 1 229 ? -7.792 11.487 2.197 1.00 95.25 229 ASP A N 1
ATOM 1843 C CA . ASP A 1 229 ? -7.039 11.864 0.993 1.00 95.25 229 ASP A CA 1
ATOM 1844 C C . ASP A 1 229 ? -7.502 11.034 -0.215 1.00 95.25 229 ASP A C 1
ATOM 1846 O O . ASP A 1 229 ? -7.988 11.564 -1.219 1.00 95.25 229 ASP A O 1
ATOM 1850 N N . ARG A 1 230 ? -7.365 9.703 -0.137 1.00 96.81 230 ARG A N 1
ATOM 1851 C CA . ARG A 1 230 ? -7.625 8.815 -1.284 1.00 96.81 230 ARG A CA 1
ATOM 1852 C C . ARG A 1 230 ? -7.815 7.354 -0.898 1.00 96.81 230 ARG A C 1
ATOM 1854 O O . ARG A 1 230 ? -7.424 6.901 0.172 1.00 96.81 230 ARG A O 1
ATOM 1861 N N . ILE A 1 231 ? -8.309 6.580 -1.862 1.00 98.25 231 ILE A N 1
ATOM 1862 C CA . ILE A 1 231 ? -8.261 5.113 -1.849 1.00 98.25 231 ILE A CA 1
ATOM 1863 C C . ILE A 1 231 ? -7.144 4.641 -2.787 1.00 98.25 231 ILE A C 1
ATOM 1865 O O . ILE A 1 231 ? -6.974 5.177 -3.885 1.00 98.25 231 ILE A O 1
ATOM 1869 N N . ILE A 1 232 ? -6.378 3.639 -2.360 1.00 98.19 232 ILE A N 1
ATOM 1870 C CA . ILE A 1 232 ? -5.294 3.009 -3.115 1.00 98.19 232 ILE A CA 1
ATOM 1871 C C . ILE A 1 232 ? -5.643 1.527 -3.338 1.00 98.19 232 ILE A C 1
ATOM 1873 O O . ILE A 1 232 ? -5.759 0.793 -2.358 1.00 98.19 232 ILE A O 1
ATOM 1877 N N . PRO A 1 233 ? -5.762 1.042 -4.589 1.00 97.75 233 PRO A N 1
ATOM 1878 C CA . PRO A 1 233 ? -5.531 1.745 -5.857 1.00 97.75 233 PRO A CA 1
ATOM 1879 C C . PRO A 1 233 ? -6.502 2.901 -6.134 1.00 97.75 233 PRO A C 1
ATOM 1881 O O . PRO A 1 233 ? -7.665 2.838 -5.762 1.00 97.75 233 PRO A O 1
ATOM 1884 N N . CYS A 1 234 ? -6.017 3.939 -6.828 1.00 96.56 234 CYS A N 1
ATOM 1885 C CA . CYS A 1 234 ? -6.835 5.100 -7.213 1.00 96.56 234 CYS A CA 1
ATOM 1886 C C . CYS A 1 234 ? -7.619 4.859 -8.511 1.00 96.56 234 CYS A C 1
ATOM 1888 O O . CYS A 1 234 ? -8.566 5.584 -8.803 1.00 96.56 234 CYS A O 1
ATOM 1890 N N . GLN A 1 235 ? -7.187 3.893 -9.324 1.00 95.25 235 GLN A N 1
ATOM 1891 C CA . GLN A 1 235 ? -7.779 3.580 -10.621 1.00 95.25 235 GLN A CA 1
ATOM 1892 C C . GLN A 1 235 ? -8.488 2.226 -10.588 1.00 95.25 235 GLN A C 1
ATOM 1894 O O . GLN A 1 235 ? -7.955 1.259 -10.046 1.00 95.25 235 GLN A O 1
ATOM 1899 N N . ASP A 1 236 ? -9.641 2.141 -11.254 1.00 95.81 236 ASP A N 1
ATOM 1900 C CA . ASP A 1 236 ? -10.334 0.866 -11.495 1.00 95.81 236 ASP A CA 1
ATOM 1901 C C . ASP A 1 236 ? -9.610 0.025 -12.550 1.00 95.81 236 ASP A C 1
ATOM 1903 O O . ASP A 1 236 ? -9.574 -1.204 -12.480 1.00 95.81 236 ASP A O 1
ATOM 1907 N N . VAL A 1 237 ? -9.069 0.704 -13.565 1.00 95.50 237 VAL A N 1
ATOM 1908 C CA . VAL A 1 237 ? -8.375 0.116 -14.709 1.00 95.50 237 VAL A CA 1
ATOM 1909 C C . VAL A 1 237 ? -7.220 1.033 -15.118 1.00 95.50 237 VAL A C 1
ATOM 1911 O O . VAL A 1 237 ? -7.352 2.255 -15.085 1.00 95.50 237 VAL A O 1
ATOM 1914 N N . LEU A 1 238 ? -6.092 0.444 -15.508 1.00 93.19 238 LEU A N 1
ATOM 1915 C CA . LEU A 1 238 ? -4.958 1.124 -16.129 1.00 93.19 238 LEU A CA 1
ATOM 1916 C C . LEU A 1 238 ? -4.906 0.842 -17.625 1.00 93.19 238 LEU A C 1
ATOM 1918 O O . LEU A 1 238 ? -5.140 -0.288 -18.061 1.00 93.19 238 LEU A O 1
ATOM 1922 N N . ASP A 1 239 ? -4.482 1.846 -18.385 1.00 86.62 239 ASP A N 1
ATOM 1923 C CA . ASP A 1 239 ? -4.122 1.654 -19.784 1.00 86.62 239 ASP A CA 1
ATOM 1924 C C . ASP A 1 239 ? -2.801 0.885 -19.915 1.00 86.62 239 ASP A C 1
ATOM 1926 O O . ASP A 1 239 ? -1.972 0.810 -18.995 1.00 86.62 239 ASP A O 1
ATOM 1930 N N . THR A 1 240 ? -2.562 0.348 -21.112 1.00 75.94 240 THR A N 1
ATOM 1931 C CA . THR A 1 240 ? -1.319 -0.344 -21.455 1.00 75.94 240 THR A CA 1
ATOM 1932 C C . THR A 1 240 ? -0.102 0.518 -21.101 1.00 75.94 240 THR A C 1
ATOM 1934 O O . THR A 1 240 ? -0.047 1.707 -21.404 1.00 75.94 240 THR A O 1
ATOM 1937 N N . ASN A 1 241 ? 0.911 -0.099 -20.484 1.00 77.94 241 ASN A N 1
ATOM 1938 C CA . ASN A 1 241 ? 2.179 0.517 -20.063 1.00 77.94 241 ASN A CA 1
ATOM 1939 C C . ASN A 1 241 ? 2.138 1.482 -18.866 1.00 77.94 241 ASN A C 1
ATOM 1941 O O . ASN A 1 241 ? 3.205 1.996 -18.502 1.00 77.94 241 ASN A O 1
ATOM 1945 N N . GLN A 1 242 ? 0.987 1.688 -18.221 1.00 89.69 242 GLN A N 1
ATOM 1946 C CA . GLN A 1 242 ? 0.902 2.449 -16.973 1.00 89.69 242 GLN A CA 1
ATOM 1947 C C . GLN A 1 242 ? 1.223 1.576 -15.747 1.00 89.69 242 GLN A C 1
ATOM 1949 O O . GLN A 1 242 ? 0.968 0.370 -15.712 1.00 89.69 242 GLN A O 1
ATOM 1954 N N . LEU A 1 243 ? 1.803 2.203 -14.719 1.00 91.25 243 LEU A N 1
ATOM 1955 C CA . LEU A 1 243 ? 2.093 1.550 -13.436 1.00 91.25 243 LEU A CA 1
ATOM 1956 C C . LEU A 1 243 ? 0.972 1.724 -12.402 1.00 91.25 243 LEU A C 1
ATOM 1958 O O . LEU A 1 243 ? 0.813 0.863 -11.543 1.00 91.25 243 LEU A O 1
ATOM 1962 N N . GLY A 1 244 ? 0.202 2.811 -12.502 1.00 92.38 244 GLY A N 1
ATOM 1963 C CA . GLY A 1 244 ? -0.764 3.227 -11.484 1.00 92.38 244 GLY A CA 1
ATOM 1964 C C . GLY A 1 244 ? -0.128 3.989 -10.324 1.00 92.38 244 GLY A C 1
ATOM 1965 O O . GLY A 1 244 ? 1.036 4.411 -10.388 1.00 92.38 244 GLY A O 1
ATOM 1966 N N . ASN A 1 245 ? -0.925 4.212 -9.282 1.00 94.19 245 ASN A N 1
ATOM 1967 C CA . ASN A 1 245 ? -0.451 4.755 -8.014 1.00 94.19 245 ASN A CA 1
ATOM 1968 C C . ASN A 1 245 ? 0.286 3.687 -7.186 1.00 94.19 245 ASN A C 1
ATOM 1970 O O . ASN A 1 245 ? 0.344 2.517 -7.556 1.00 94.19 245 ASN A O 1
ATOM 1974 N N . LEU A 1 246 ? 0.918 4.114 -6.096 1.00 94.56 246 LEU A N 1
ATOM 1975 C CA . LEU A 1 246 ? 1.805 3.287 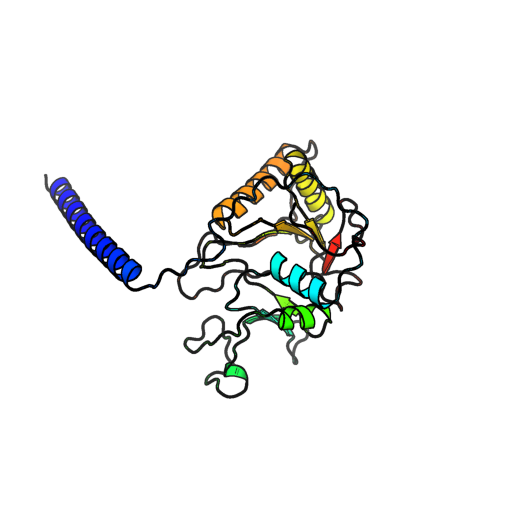-5.284 1.00 94.56 246 LEU A CA 1
ATOM 1976 C C . LEU A 1 246 ? 1.522 3.502 -3.797 1.00 94.56 246 LEU A C 1
ATOM 1978 O O . LEU A 1 246 ? 1.066 4.578 -3.418 1.00 94.56 246 LEU A O 1
ATOM 1982 N N . VAL A 1 247 ? 1.834 2.505 -2.970 1.00 96.94 247 VAL A N 1
ATOM 1983 C CA . VAL A 1 247 ? 1.747 2.592 -1.503 1.00 96.94 247 VAL A CA 1
ATOM 1984 C C . VAL A 1 247 ? 3.037 2.092 -0.862 1.00 96.94 247 VAL A C 1
ATOM 1986 O O . VAL A 1 247 ? 3.614 1.078 -1.275 1.00 96.94 247 VAL A O 1
ATOM 1989 N N . ALA A 1 248 ? 3.548 2.851 0.110 1.00 97.06 248 ALA A N 1
ATOM 1990 C CA . ALA A 1 248 ? 4.761 2.479 0.824 1.00 97.06 248 ALA A CA 1
ATOM 1991 C C . ALA A 1 248 ? 4.496 1.251 1.696 1.00 97.06 248 ALA A C 1
ATOM 1993 O O . ALA A 1 248 ? 3.488 1.194 2.393 1.00 97.06 248 ALA A O 1
ATOM 1994 N N . LEU A 1 249 ? 5.410 0.281 1.664 1.00 97.31 249 LEU A N 1
ATOM 1995 C CA . LEU A 1 249 ? 5.264 -0.913 2.484 1.00 97.31 249 LEU A CA 1
ATOM 1996 C C . LEU A 1 249 ? 5.494 -0.581 3.970 1.00 97.31 249 LEU A C 1
ATOM 1998 O O . LEU A 1 249 ? 6.376 0.235 4.278 1.00 97.31 249 LEU A O 1
ATOM 2002 N N . PRO A 1 250 ? 4.704 -1.180 4.882 1.00 96.81 250 PRO A N 1
ATOM 2003 C CA . PRO A 1 250 ? 4.827 -0.937 6.312 1.00 96.81 250 PRO A CA 1
ATOM 2004 C C . PRO A 1 250 ? 6.009 -1.704 6.928 1.00 96.81 250 PRO A C 1
ATOM 2006 O O . PRO A 1 250 ? 6.614 -2.574 6.310 1.00 96.81 250 PRO A O 1
ATOM 2009 N N . LEU A 1 251 ? 6.303 -1.442 8.203 1.00 95.81 251 LEU A N 1
ATOM 2010 C CA . LEU A 1 251 ? 7.297 -2.158 9.015 1.00 95.81 251 LEU A CA 1
ATOM 2011 C C . LEU A 1 251 ? 8.756 -1.982 8.565 1.00 95.81 251 LEU A C 1
ATOM 2013 O O . LEU A 1 251 ? 9.618 -2.813 8.871 1.00 95.81 251 LEU A O 1
ATOM 2017 N N . GLN A 1 252 ? 9.084 -0.856 7.937 1.00 96.25 252 GLN A N 1
ATOM 2018 C CA . GLN A 1 252 ? 10.474 -0.503 7.644 1.00 96.25 252 GLN A CA 1
ATOM 2019 C C . GLN A 1 252 ? 11.257 -0.258 8.952 1.00 96.25 252 GLN A C 1
ATOM 2021 O O . GLN A 1 252 ? 10.894 0.626 9.734 1.00 96.25 252 GLN A O 1
ATOM 2026 N N . LYS A 1 253 ? 12.352 -1.000 9.204 1.00 95.19 253 LYS A N 1
ATOM 2027 C CA . LYS A 1 253 ? 13.068 -1.025 10.508 1.00 95.19 253 LYS A CA 1
ATOM 2028 C C . LYS A 1 253 ? 13.376 0.344 11.113 1.00 95.19 253 LYS A C 1
ATOM 2030 O O . LYS A 1 253 ? 13.191 0.533 12.310 1.00 95.19 253 LYS A O 1
ATOM 2035 N N . LYS A 1 254 ? 13.869 1.285 10.306 1.00 95.00 254 LYS A N 1
ATOM 2036 C CA . LYS A 1 254 ? 14.276 2.628 10.750 1.00 95.00 254 LYS A CA 1
ATOM 2037 C C . LYS A 1 254 ? 13.072 3.519 11.066 1.00 95.00 254 LYS A C 1
ATOM 2039 O O . LYS A 1 254 ? 13.222 4.491 11.796 1.00 95.00 254 LYS A O 1
ATOM 2044 N N . ARG A 1 255 ? 11.887 3.212 10.527 1.00 94.50 255 ARG A N 1
ATOM 2045 C CA . ARG A 1 255 ? 10.644 3.961 10.783 1.00 94.50 255 ARG A CA 1
ATOM 2046 C C . ARG A 1 255 ? 9.832 3.384 11.942 1.00 94.50 255 ARG A C 1
ATOM 2048 O O . ARG A 1 255 ? 9.308 4.176 12.721 1.00 94.50 255 ARG A O 1
ATOM 2055 N N . ARG A 1 256 ? 9.830 2.054 12.124 1.00 91.56 256 ARG A N 1
ATOM 2056 C CA . ARG A 1 256 ? 9.082 1.312 13.170 1.00 91.56 256 ARG A CA 1
ATOM 2057 C C . ARG A 1 256 ? 9.104 1.892 14.592 1.00 91.56 256 ARG A C 1
ATOM 2059 O O . ARG A 1 256 ? 8.099 1.722 15.287 1.00 91.56 256 ARG A O 1
ATOM 2066 N N . PRO A 1 257 ? 10.185 2.542 15.077 1.00 90.38 257 PRO A N 1
ATOM 2067 C CA . PRO A 1 257 ? 10.154 3.165 16.396 1.00 90.38 257 PRO A CA 1
ATOM 2068 C C . PRO A 1 257 ? 9.012 4.174 16.559 1.00 90.38 257 PRO A C 1
ATOM 2070 O O . PRO A 1 257 ? 8.410 4.205 17.627 1.00 90.38 257 PRO A O 1
ATOM 2073 N N . ASN A 1 258 ? 8.650 4.910 15.502 1.00 90.00 258 ASN A N 1
ATOM 2074 C CA . ASN A 1 258 ? 7.686 6.016 15.581 1.00 90.00 258 ASN A CA 1
ATOM 2075 C C . ASN A 1 258 ? 6.589 5.988 14.496 1.00 90.00 258 ASN A C 1
ATOM 2077 O O . ASN A 1 258 ? 5.603 6.702 14.618 1.00 90.00 258 ASN A O 1
ATOM 2081 N N . ALA A 1 259 ? 6.763 5.215 13.424 1.00 94.62 259 ALA A N 1
ATOM 2082 C CA . ALA A 1 259 ? 5.922 5.232 12.225 1.00 94.62 259 ALA A CA 1
ATOM 2083 C C . ALA A 1 259 ? 6.013 3.889 11.482 1.00 94.62 259 ALA A C 1
ATOM 2085 O O . ALA A 1 259 ? 6.808 3.028 11.857 1.00 94.62 259 ALA A O 1
ATOM 2086 N N . SER A 1 260 ? 5.272 3.718 10.386 1.00 95.06 260 SER A N 1
ATOM 2087 C CA . SER A 1 260 ? 5.296 2.492 9.577 1.00 95.06 260 SER A CA 1
ATOM 2088 C C . SER A 1 260 ? 4.996 1.240 10.411 1.00 95.06 260 SER A C 1
ATOM 2090 O O . SER A 1 260 ? 5.763 0.274 10.411 1.00 95.06 260 SER A O 1
ATOM 2092 N N . VAL A 1 261 ? 3.942 1.288 11.226 1.00 95.56 261 VAL A N 1
ATOM 2093 C CA . VAL A 1 261 ? 3.626 0.230 12.195 1.00 95.56 261 VAL A CA 1
ATOM 2094 C C . VAL A 1 261 ? 2.126 0.040 12.342 1.00 95.56 261 VAL A C 1
ATOM 2096 O O . VAL A 1 261 ? 1.382 1.014 12.426 1.00 95.56 261 VAL A O 1
ATOM 2099 N N . PHE A 1 262 ? 1.705 -1.223 12.409 1.00 96.06 262 PHE A N 1
ATOM 2100 C CA . PHE A 1 262 ? 0.322 -1.578 12.688 1.00 96.06 262 PHE A CA 1
ATOM 2101 C C . PHE A 1 262 ? -0.046 -1.303 14.143 1.00 96.06 262 PHE A C 1
ATOM 2103 O O . PHE A 1 262 ? 0.705 -1.632 15.072 1.00 96.06 262 PHE A O 1
ATOM 2110 N N . VAL A 1 263 ? -1.230 -0.736 14.326 1.00 94.88 263 VAL A N 1
ATOM 2111 C CA . VAL A 1 263 ? -1.783 -0.374 15.624 1.00 94.88 263 VAL A CA 1
ATOM 2112 C C . VAL A 1 263 ? -3.160 -1.002 15.831 1.00 94.88 263 VAL A C 1
ATOM 2114 O O . VAL A 1 263 ? -3.811 -1.455 14.889 1.00 94.88 263 VAL A O 1
ATOM 2117 N N . ASP A 1 264 ? -3.569 -1.120 17.087 1.00 92.50 264 ASP A N 1
ATOM 2118 C CA . ASP A 1 264 ? -4.924 -1.512 17.463 1.00 92.50 264 ASP A CA 1
ATOM 2119 C C . ASP A 1 264 ? -5.898 -0.319 17.400 1.00 92.50 264 ASP A C 1
ATOM 2121 O O . ASP A 1 264 ? -5.525 0.802 17.046 1.00 92.50 264 ASP A O 1
ATOM 2125 N N . LYS A 1 265 ? -7.159 -0.555 17.779 1.00 88.88 265 LYS A N 1
ATOM 2126 C CA . LYS A 1 265 ? -8.207 0.477 17.843 1.00 88.88 265 LYS A CA 1
ATOM 2127 C C . LYS A 1 265 ? -7.892 1.640 18.796 1.00 88.88 265 LYS A C 1
ATOM 2129 O O . LYS A 1 265 ? -8.409 2.742 18.634 1.00 88.88 265 LYS A O 1
ATOM 2134 N N . ASN A 1 266 ? -7.004 1.424 19.766 1.00 89.69 266 ASN A N 1
ATOM 2135 C CA . ASN A 1 266 ? -6.528 2.448 20.696 1.00 89.69 266 ASN A CA 1
ATOM 2136 C C . ASN A 1 266 ? -5.261 3.155 20.178 1.00 89.69 266 ASN A C 1
ATOM 2138 O O . ASN A 1 266 ? -4.646 3.938 20.908 1.00 89.69 266 ASN A O 1
ATOM 2142 N N . LEU A 1 267 ? -4.870 2.889 18.926 1.00 88.69 267 LEU A N 1
ATOM 2143 C CA . LEU A 1 267 ? -3.650 3.363 18.275 1.00 88.69 267 LEU A CA 1
ATOM 2144 C C . LEU A 1 267 ? -2.364 2.944 19.007 1.00 88.69 267 LEU A C 1
ATOM 2146 O O . LEU A 1 267 ? -1.332 3.614 18.899 1.00 88.69 267 LEU A O 1
ATOM 2150 N N . GLN A 1 268 ? -2.413 1.822 19.730 1.00 89.88 268 GLN A N 1
ATOM 2151 C CA . GLN A 1 268 ? -1.259 1.203 20.377 1.00 89.88 268 GLN A CA 1
ATOM 2152 C C . GLN A 1 268 ? -0.638 0.148 19.461 1.00 89.88 268 GLN A C 1
ATOM 2154 O O . GLN A 1 268 ? -1.331 -0.542 18.715 1.00 89.88 268 GLN A O 1
ATOM 2159 N N . LYS A 1 269 ? 0.690 0.007 19.496 1.00 85.19 269 LYS A N 1
ATOM 2160 C CA . LYS A 1 269 ? 1.414 -0.926 18.615 1.00 85.19 269 LYS A CA 1
ATOM 2161 C C . LYS A 1 269 ? 0.996 -2.373 18.886 1.00 85.19 269 LYS A C 1
ATOM 2163 O O . LYS A 1 269 ? 1.069 -2.831 20.024 1.00 85.19 269 LYS A O 1
ATOM 2168 N N . LYS A 1 270 ? 0.660 -3.127 17.833 1.00 74.19 270 LYS A N 1
ATOM 2169 C CA . LYS A 1 270 ? 0.379 -4.568 17.963 1.00 74.19 270 LYS A CA 1
ATOM 2170 C C . LYS A 1 270 ? 1.668 -5.357 18.221 1.00 74.19 270 LYS A C 1
ATOM 2172 O O . LYS A 1 270 ? 2.644 -5.217 17.482 1.00 74.19 270 LYS A O 1
ATOM 2177 N N . ALA A 1 271 ? 1.649 -6.241 19.221 1.00 56.47 271 ALA A N 1
ATOM 2178 C CA . ALA A 1 271 ? 2.799 -7.071 19.600 1.00 56.47 271 ALA A CA 1
ATOM 2179 C C . ALA A 1 271 ? 3.232 -8.066 18.501 1.00 56.47 271 ALA A C 1
ATOM 2181 O O . ALA A 1 271 ? 4.423 -8.325 18.338 1.00 56.47 271 ALA A O 1
ATOM 2182 N N . SER A 1 272 ? 2.286 -8.584 17.706 1.00 58.16 272 SER A N 1
ATOM 2183 C CA . SER A 1 272 ? 2.545 -9.541 16.617 1.00 58.16 272 SER A CA 1
ATOM 2184 C C . SER A 1 272 ? 3.010 -8.890 15.308 1.00 58.16 272 SER A C 1
ATOM 2186 O O . SER A 1 272 ? 3.507 -9.580 14.421 1.00 58.16 272 SER A O 1
ATOM 2188 N N . GLY A 1 273 ? 2.902 -7.564 15.176 1.00 55.62 273 GLY A N 1
ATOM 2189 C CA . GLY A 1 273 ? 3.397 -6.784 14.039 1.00 55.62 273 GLY A CA 1
ATOM 2190 C C . GLY A 1 273 ? 2.727 -7.032 12.680 1.00 55.62 273 GLY A C 1
ATOM 2191 O O . GLY A 1 273 ? 2.920 -6.202 11.800 1.00 55.62 273 GLY A O 1
ATOM 2192 N N . PHE A 1 274 ? 1.948 -8.103 12.504 1.00 57.66 274 PHE A N 1
ATOM 2193 C CA . PHE A 1 274 ? 1.354 -8.511 11.229 1.00 57.66 274 PHE A CA 1
ATOM 2194 C C . PHE A 1 274 ? -0.170 -8.686 11.319 1.00 57.66 274 PHE A C 1
ATOM 2196 O O . PHE A 1 274 ? -0.650 -9.228 12.317 1.00 57.66 274 PHE A O 1
ATOM 2203 N N . PRO A 1 275 ? -0.924 -8.264 10.288 1.00 59.28 275 PRO A N 1
ATOM 2204 C CA . PRO A 1 275 ? -2.299 -8.698 10.075 1.00 59.28 275 PRO A CA 1
ATOM 2205 C C . PRO A 1 275 ? -2.331 -10.145 9.548 1.00 59.28 275 PRO A C 1
ATOM 2207 O O . PRO A 1 275 ? -1.433 -10.559 8.816 1.00 59.28 275 PRO A O 1
ATOM 2210 N N . THR A 1 276 ? -3.347 -10.917 9.922 1.00 53.47 276 THR A N 1
ATOM 2211 C CA . THR A 1 276 ? -3.640 -12.254 9.378 1.00 53.47 276 THR A CA 1
ATOM 2212 C C . THR A 1 276 ? -4.841 -12.148 8.449 1.00 53.47 276 THR A C 1
ATOM 2214 O O . THR A 1 276 ? -5.745 -11.380 8.749 1.00 53.47 276 THR A O 1
ATOM 2217 N N . ARG A 1 277 ? -4.861 -12.879 7.328 1.00 45.09 277 ARG A N 1
ATOM 2218 C CA . ARG A 1 277 ? -6.092 -13.026 6.537 1.00 45.09 277 ARG A CA 1
ATOM 2219 C C . ARG A 1 277 ? -7.026 -13.921 7.351 1.00 45.09 277 ARG A C 1
ATOM 2221 O O . ARG A 1 277 ? -6.653 -15.059 7.623 1.00 45.09 277 ARG A O 1
ATOM 2228 N N . GLU A 1 278 ? -8.132 -13.363 7.821 1.00 36.69 278 GLU A N 1
ATOM 2229 C CA . GLU A 1 278 ? -9.259 -14.119 8.380 1.00 36.69 278 GLU A CA 1
ATOM 2230 C C . GLU A 1 278 ? -10.324 -14.294 7.302 1.00 36.69 278 GLU A C 1
ATOM 2232 O O . GLU A 1 278 ? -10.488 -13.343 6.499 1.00 36.69 278 GLU A O 1
#

InterPro domains:
  IPR054347 TOTE conflict system, primase domain [PF22548] (62-269)

Radius of gyration: 22.72 Å; chains: 1; bounding box: 61×48×66 Å

Secondary structure (DSSP, 8-state):
-HHHHHHHHHHHHHHHHHHHHHHHHHHHHHHS-----TTS--PPP-----PPP-PPPPPHHHHHHHHHHHH---SS-EEEEEE-SS-TT-EEEEE-BGGGGTT-S-TTS-GGG-TT--BPPP-HHHHHHHHTTS--EEE---BTTTEEEEEEEEE-STTHHHHHHHHHHHHHHTT---EEEE-TTSSSEEEEEEEEEEEEHHHHHHHHHHHHHHHHHHSSS----TTEEEEES--S---TT-----EEPS--TTTTTTSSEEE-TTSPBPTT-S----

pLDDT: mean 85.03, std 17.73, range [29.27, 98.56]

Foldseek 3Di:
DVVVVVVVVVVVVVVVVVVVVVVVVVVVVVVDDPPPVVPDDDPDDDDDDDDDDPDDDDDLLRVLVQLCVFAAAAQQWKWWKDADPVDRVDIDIAIAFPCLVPNDPCVPDGLLPDPPGRGDGDDSVVSSCQLAQVTWIKHQQHDPFWWGQKKKFKFADPPLLVLVLLLVVLCVVVVFDWWWFCALVNGIIIIMGGHPDIDTPVVNVVVVVVSSVCSCVPDPDNPVSVRGDAMPQRDNGDDPSHRGDIGIAANRPVRVVRGSFIADSVRHGDPSRDDDDD

Sequence (278 aa):
MRKLADLIFQRDRRREELSKIQKEISVLTQKTPSLILPFAHETPKDADQQKPSVSAPLTPQQKVSLFFELFKGRGDVFAERWESFYDPQKVGYSPICIKRSGECPRPYSFCKNCPDKHYKPFTPKDIEQHLLGNKTVVTYPLVNGRYCPFVVIDLDEDDCRNDAKAILECAEKFGIPAYLEISRSGKGIHIWIFFEGLVSAKDARLLCDSLITLTQNQIRMEVSLSSFDRIIPCQDVLDTNQLGNLVALPLQKKRRPNASVFVDKNLQKKASGFPTRE